Protein AF-A0A968C057-F1 (afdb_monomer_lite)

Secondary structure (DSSP, 8-state):
-TTSHHHHHHHHSS--TTSPPHHHHHHHHHHHHHHHT--EEEEE-TT---S-THHHHHHHHHHHHHHHHHHHHTHHHHTT-EEEEE--HHHHHHHTTT--HHHHHTT-SSPPPTT-EEEEEE--GGG--GGGHHHHHHHHHHHTGGG-HHHHHHHHHTTTTT----SEEEEEE-TT--THHHHHHHHHHHHT-EEEES--SS-SSEEEEEEEEE-TTT--EEEEEEEEEE-S-TTSHHHH----SEE--HHHHHTT-

Radius of gyration: 19.54 Å; chains: 1; bounding box: 49×47×55 Å

pLDDT: mean 92.33, std 7.56, range [55.5, 98.81]

Sequence (257 aa):
MSNYREAREMETGRPAPNLRSATETFRSMVVEMEQAGTDTLIIDLRDNRGGHSVMGDILTYFLYGKDALQSTMVYADSIGGGMVRKYSDLFWKQTQSWTSLEQVNEGRALPLQIDDYDFAGYTWEAGWSPARRPAAVAFHERSWLAQSPTFWDEYRSGAFGGHYCPRNVVVLTDAETFSSGFTMARYLYLAGATLIGTPSGQAANSFGNGQLWHLHHTGIEGTVSTTYSVMFPEGSDLARVLPVHYPLTLEKLASYG

Structure (mmCIF, N/CA/C/O backbone):
data_AF-A0A968C057-F1
#
_entry.id   AF-A0A968C057-F1
#
loop_
_atom_site.group_PDB
_atom_site.id
_atom_site.type_symbol
_atom_site.label_atom_id
_atom_site.label_alt_id
_atom_site.label_comp_id
_atom_site.label_asym_id
_atom_site.label_entity_id
_atom_site.label_seq_id
_atom_site.pdbx_PDB_ins_code
_atom_site.Cartn_x
_atom_site.Cartn_y
_atom_site.Cartn_z
_atom_site.occupancy
_atom_site.B_iso_or_equiv
_atom_site.auth_seq_id
_atom_site.auth_comp_id
_atom_site.auth_asym_id
_atom_site.auth_atom_id
_atom_site.pdbx_PDB_model_num
ATOM 1 N N . MET A 1 1 ? -11.277 -0.445 -7.060 1.00 59.59 1 MET A N 1
ATOM 2 C CA . MET A 1 1 ? -10.898 0.862 -6.460 1.00 59.59 1 MET A CA 1
ATOM 3 C C . MET A 1 1 ? -10.369 1.901 -7.471 1.00 59.59 1 MET A C 1
ATOM 5 O O . MET A 1 1 ? -9.748 2.872 -7.069 1.00 59.59 1 MET A O 1
ATOM 9 N N . SER A 1 2 ? -10.620 1.760 -8.776 1.00 62.22 2 SER A N 1
ATOM 10 C CA . SER A 1 2 ? -9.990 2.586 -9.828 1.00 62.22 2 SER A CA 1
ATOM 11 C C . SER A 1 2 ? -10.747 3.871 -10.206 1.00 62.22 2 SER A C 1
ATOM 13 O O . SER A 1 2 ? -10.191 4.726 -10.877 1.00 62.22 2 SER A O 1
ATOM 15 N N . ASN A 1 3 ? -11.992 4.052 -9.753 1.00 82.81 3 ASN A N 1
ATOM 16 C CA . ASN A 1 3 ? -12.849 5.174 -10.180 1.00 82.81 3 ASN A CA 1
ATOM 17 C C . ASN A 1 3 ? -12.837 6.381 -9.222 1.00 82.81 3 ASN A C 1
ATOM 19 O O . ASN A 1 3 ? -13.740 7.219 -9.277 1.00 82.81 3 ASN A O 1
ATOM 23 N N . TYR A 1 4 ? -11.857 6.459 -8.322 1.00 92.38 4 TYR A N 1
ATOM 24 C CA . TYR A 1 4 ? -11.710 7.591 -7.408 1.00 92.38 4 TYR A CA 1
ATOM 25 C C . TYR A 1 4 ? -10.895 8.715 -8.044 1.00 92.38 4 TYR A C 1
ATOM 27 O O . TYR A 1 4 ? -10.004 8.474 -8.861 1.00 92.38 4 TYR A O 1
ATOM 35 N N . ARG A 1 5 ? -11.196 9.949 -7.634 1.00 95.88 5 ARG A N 1
ATOM 36 C CA . ARG A 1 5 ? -10.520 11.170 -8.077 1.00 95.88 5 ARG A CA 1
ATOM 37 C C . ARG A 1 5 ? -9.000 11.051 -7.966 1.00 95.88 5 ARG A C 1
ATOM 39 O O . ARG A 1 5 ? -8.314 11.330 -8.937 1.00 95.88 5 ARG A O 1
ATOM 46 N N . GLU A 1 6 ? -8.498 10.572 -6.833 1.00 95.94 6 GLU A N 1
ATOM 47 C CA . GLU A 1 6 ? -7.067 10.458 -6.542 1.00 95.94 6 GLU A CA 1
ATOM 48 C C . GLU A 1 6 ? -6.359 9.489 -7.491 1.00 95.94 6 GLU A C 1
ATOM 50 O O . GLU A 1 6 ? -5.278 9.786 -7.986 1.00 95.94 6 GLU A O 1
ATOM 55 N N . ALA A 1 7 ? -6.988 8.350 -7.799 1.00 93.06 7 ALA A N 1
ATOM 56 C CA . ALA A 1 7 ? -6.448 7.409 -8.777 1.00 93.06 7 ALA A CA 1
ATOM 57 C C . ALA A 1 7 ? -6.347 8.067 -10.160 1.00 93.06 7 ALA A C 1
ATOM 59 O O . ALA A 1 7 ? -5.316 7.989 -10.823 1.00 93.06 7 ALA A O 1
ATOM 60 N N . ARG A 1 8 ? -7.396 8.792 -10.570 1.00 92.50 8 ARG A N 1
ATOM 61 C CA . ARG A 1 8 ? -7.424 9.469 -11.869 1.00 92.50 8 ARG A CA 1
ATOM 62 C C . ARG A 1 8 ? -6.421 10.617 -11.966 1.00 92.50 8 ARG A C 1
ATOM 64 O O . ARG A 1 8 ? -5.845 10.839 -13.032 1.00 92.50 8 ARG A O 1
ATOM 71 N N . GLU A 1 9 ? -6.237 11.351 -10.876 1.00 93.56 9 GLU A N 1
ATOM 72 C CA . GLU A 1 9 ? -5.246 12.420 -10.766 1.00 93.56 9 GLU A CA 1
ATOM 73 C C . GLU A 1 9 ? -3.835 11.877 -10.979 1.00 93.56 9 GLU A C 1
ATOM 75 O O . GLU A 1 9 ? -3.111 12.409 -11.819 1.00 93.56 9 GLU A O 1
ATOM 80 N N . MET A 1 10 ? -3.498 10.766 -10.322 1.00 91.19 10 MET A N 1
ATOM 81 C CA . MET A 1 10 ? -2.191 10.116 -10.456 1.00 91.19 10 MET A CA 1
ATOM 82 C C . MET A 1 10 ? -1.968 9.524 -11.852 1.00 91.19 10 MET A C 1
ATOM 84 O O . MET A 1 10 ? -0.880 9.638 -12.403 1.00 91.19 10 MET A O 1
ATOM 88 N N . GLU A 1 11 ? -3.001 8.946 -12.469 1.00 87.88 11 GLU A N 1
ATOM 89 C CA . GLU A 1 11 ? -2.906 8.398 -13.829 1.00 87.88 11 GLU A CA 1
ATOM 90 C C . GLU A 1 11 ? -2.722 9.471 -14.910 1.00 87.88 11 GLU A C 1
ATOM 92 O O . GLU A 1 11 ? -2.065 9.232 -15.921 1.00 87.88 11 GLU A O 1
ATOM 97 N N . THR A 1 12 ? -3.369 10.630 -14.756 1.00 87.62 12 THR A N 1
ATOM 98 C CA . THR A 1 12 ? -3.457 11.636 -15.832 1.00 87.62 12 THR A CA 1
ATOM 99 C C . THR A 1 12 ? -2.617 12.881 -15.596 1.00 87.62 12 THR A C 1
ATOM 101 O O . THR A 1 12 ? -2.468 13.691 -16.515 1.00 87.62 12 THR A O 1
ATOM 104 N N . GLY A 1 13 ? -2.120 13.079 -14.374 1.00 85.31 13 GLY A N 1
ATOM 105 C CA . GLY A 1 13 ? -1.486 14.321 -13.941 1.00 85.31 13 GLY A CA 1
ATOM 106 C C . GLY A 1 13 ? -2.432 15.527 -13.974 1.00 85.31 13 GLY A C 1
ATOM 107 O O . GLY A 1 13 ? -1.972 16.664 -14.077 1.00 85.31 13 GLY A O 1
ATOM 108 N N . ARG A 1 14 ? -3.757 15.310 -13.967 1.00 87.19 14 ARG A N 1
ATOM 109 C CA . ARG A 1 14 ? -4.775 16.366 -14.094 1.00 87.19 14 ARG A CA 1
ATOM 110 C C . ARG A 1 14 ? -5.856 16.234 -13.019 1.00 87.19 14 ARG A C 1
ATOM 112 O O . ARG A 1 14 ? -6.258 15.113 -12.719 1.00 87.19 14 ARG A O 1
ATOM 119 N N . PRO A 1 15 ? -6.399 17.355 -12.506 1.00 86.94 15 PRO A N 1
ATOM 120 C CA . PRO A 1 15 ? -7.533 17.330 -11.585 1.00 86.94 15 PRO A CA 1
ATOM 121 C C . PRO A 1 15 ? -8.747 16.596 -12.166 1.00 86.94 15 PRO A C 1
ATOM 123 O O . PRO A 1 15 ? -9.086 16.776 -13.340 1.00 86.94 15 PRO A O 1
ATOM 126 N N . ALA A 1 16 ? -9.448 15.829 -11.329 1.00 89.44 16 ALA A N 1
ATOM 127 C CA . ALA A 1 16 ? -10.646 15.081 -11.721 1.00 89.44 16 ALA A CA 1
ATOM 128 C C . ALA A 1 16 ? -11.867 15.415 -10.831 1.00 89.44 16 ALA A C 1
ATOM 130 O O . ALA A 1 16 ? -12.440 14.525 -10.196 1.00 89.44 16 ALA A O 1
ATOM 131 N N . PRO A 1 17 ? -12.318 16.686 -10.783 1.00 88.50 17 PRO A N 1
ATOM 132 C CA . PRO A 1 17 ? -13.281 17.171 -9.782 1.00 88.50 17 PRO A CA 1
ATOM 133 C C . PRO A 1 17 ? -14.651 16.476 -9.829 1.00 88.50 17 PRO A C 1
ATOM 135 O O . PRO A 1 17 ? -15.349 16.421 -8.822 1.00 88.50 17 PRO A O 1
ATOM 138 N N . ASN A 1 18 ? -15.026 15.904 -10.976 1.00 91.06 18 ASN A N 1
ATOM 139 C CA . ASN A 1 18 ? -16.313 15.228 -11.167 1.00 91.06 18 ASN A CA 1
ATOM 140 C C . ASN A 1 18 ? -16.343 13.789 -10.624 1.00 91.06 18 ASN A C 1
ATOM 142 O O . ASN A 1 18 ? -17.394 13.148 -10.645 1.00 91.06 18 ASN A O 1
ATOM 146 N N . LEU A 1 19 ? -15.204 13.256 -10.176 1.00 93.38 19 LEU A N 1
ATOM 147 C CA . LEU A 1 19 ? -15.127 11.941 -9.549 1.00 93.38 19 LEU A CA 1
ATOM 148 C C . LEU A 1 19 ? -15.266 12.054 -8.030 1.00 93.38 19 LEU A C 1
ATOM 150 O O . LEU A 1 19 ? -14.875 13.054 -7.417 1.00 93.38 19 LEU A O 1
ATOM 154 N N . ARG A 1 20 ? -15.791 10.985 -7.421 1.00 94.81 20 ARG A N 1
ATOM 155 C CA . ARG A 1 20 ? -15.812 10.831 -5.961 1.00 94.81 20 ARG A CA 1
ATOM 156 C C . ARG A 1 20 ? -14.376 10.798 -5.440 1.00 94.81 20 ARG A C 1
ATOM 158 O O . ARG A 1 20 ? -13.535 10.122 -6.030 1.00 94.81 20 ARG A O 1
ATOM 165 N N . SER A 1 21 ? -14.108 11.495 -4.342 1.00 96.50 21 SER A N 1
ATOM 166 C CA . SER A 1 21 ? -12.799 11.499 -3.685 1.00 96.50 21 SER A CA 1
ATOM 167 C C . SER A 1 21 ? -12.774 10.495 -2.538 1.00 96.50 21 SER A C 1
ATOM 169 O O . SER A 1 21 ? -13.669 10.475 -1.688 1.00 96.50 21 SER A O 1
ATOM 171 N N . ALA A 1 22 ? -11.741 9.659 -2.509 1.00 96.31 22 ALA A N 1
ATOM 172 C CA . ALA A 1 22 ? -11.474 8.776 -1.382 1.00 96.31 22 ALA A CA 1
ATOM 173 C C . ALA A 1 22 ? -11.066 9.580 -0.143 1.00 96.31 22 ALA A C 1
ATOM 175 O O . ALA A 1 22 ? -11.488 9.247 0.958 1.00 96.31 22 ALA A O 1
ATOM 176 N N . THR A 1 23 ? -10.324 10.674 -0.329 1.00 97.62 23 THR A N 1
ATOM 177 C CA . THR A 1 23 ? -9.940 11.605 0.741 1.00 97.62 23 THR A CA 1
ATOM 178 C C . THR A 1 23 ? -11.170 12.190 1.428 1.00 97.62 23 THR A C 1
ATOM 180 O O . THR A 1 23 ? -11.297 12.100 2.643 1.00 97.62 23 THR A O 1
ATOM 183 N N . GLU A 1 24 ? -12.119 12.728 0.659 1.00 97.62 24 GLU A N 1
ATOM 184 C CA . GLU A 1 24 ? -13.374 13.273 1.194 1.00 97.62 24 GLU A CA 1
ATOM 185 C C . GLU A 1 24 ? -14.228 12.175 1.852 1.00 97.62 24 GLU A C 1
ATOM 187 O O . GLU A 1 24 ? -14.781 12.387 2.930 1.00 97.62 24 GLU A O 1
ATOM 192 N N . THR A 1 25 ? -14.290 10.985 1.239 1.00 97.50 25 THR A N 1
ATOM 193 C CA . THR A 1 25 ? -15.048 9.838 1.768 1.00 97.50 25 THR A CA 1
ATOM 194 C C . THR A 1 25 ? -14.498 9.378 3.119 1.00 97.50 25 THR A C 1
ATOM 196 O O . THR A 1 25 ? -15.255 9.245 4.078 1.00 97.50 25 THR A O 1
ATOM 199 N N . PHE A 1 26 ? -13.185 9.154 3.220 1.00 98.06 26 PHE A N 1
ATOM 200 C CA . PHE A 1 26 ? -12.560 8.701 4.460 1.00 98.06 26 PHE A CA 1
ATOM 201 C C . PHE A 1 26 ? -12.527 9.792 5.528 1.00 98.06 26 PHE A C 1
ATOM 203 O O . PHE A 1 26 ? -12.704 9.465 6.699 1.00 98.06 26 PHE A O 1
ATOM 210 N N . ARG A 1 27 ? -12.415 11.073 5.147 1.00 98.50 27 ARG A N 1
ATOM 211 C CA . ARG A 1 27 ? -12.599 12.195 6.078 1.00 98.50 27 ARG A CA 1
ATOM 212 C C . ARG A 1 27 ? -13.992 12.168 6.710 1.00 98.50 27 ARG A C 1
ATOM 214 O O . ARG A 1 27 ? -14.097 12.243 7.929 1.00 98.50 27 ARG A O 1
ATOM 221 N N . SER A 1 28 ? -15.047 12.035 5.899 1.00 98.38 28 SER A N 1
ATOM 222 C CA . SER A 1 28 ? -16.425 11.942 6.411 1.00 98.38 28 SER A CA 1
ATOM 223 C C . SER A 1 28 ? -16.581 10.739 7.337 1.00 98.38 28 SER A C 1
ATOM 225 O O . SER A 1 28 ? -17.081 10.878 8.447 1.00 98.38 28 SER A O 1
ATOM 227 N N . MET A 1 29 ? -16.053 9.582 6.923 1.00 98.31 29 MET A N 1
ATOM 228 C CA . MET A 1 29 ? -16.106 8.346 7.701 1.00 98.31 29 MET A CA 1
ATOM 229 C C . MET A 1 29 ? -15.505 8.513 9.103 1.00 98.31 29 MET A C 1
ATOM 231 O O . MET A 1 29 ? -16.154 8.143 10.074 1.00 98.31 29 MET A O 1
ATOM 235 N N . VAL A 1 30 ? -14.295 9.074 9.239 1.00 98.50 30 VAL A N 1
ATOM 236 C CA . VAL A 1 30 ? -13.667 9.212 10.568 1.00 98.50 30 VAL A CA 1
ATOM 237 C C . VAL A 1 30 ? -14.387 10.221 11.463 1.00 98.50 30 VAL A C 1
ATOM 239 O O . VAL A 1 30 ? -14.475 9.990 12.665 1.00 98.50 30 VAL A O 1
ATOM 242 N N . VAL A 1 31 ? -14.960 11.284 10.890 1.00 98.62 31 VAL A N 1
ATOM 243 C CA . VAL A 1 31 ? -15.788 12.254 11.629 1.00 98.62 31 VAL A CA 1
ATOM 244 C C . VAL A 1 31 ? -17.091 11.609 12.105 1.00 98.62 31 VAL A C 1
ATOM 246 O O . VAL A 1 31 ? -17.473 11.752 13.264 1.00 98.62 31 VAL A O 1
ATOM 249 N N . GLU A 1 32 ? -17.776 10.871 11.233 1.00 98.56 32 GLU A N 1
ATOM 250 C CA . GLU A 1 32 ? -19.013 10.162 11.575 1.00 98.56 32 GLU A CA 1
ATOM 251 C C . GLU A 1 32 ? -18.764 9.077 12.633 1.00 98.56 32 GLU A C 1
ATOM 253 O O . GLU A 1 32 ? -19.547 8.932 13.574 1.00 98.56 32 GLU A O 1
ATOM 258 N N . MET A 1 33 ? -17.649 8.348 12.528 1.00 98.38 33 MET A N 1
ATOM 259 C CA . MET A 1 33 ? -17.245 7.345 13.514 1.00 98.38 33 MET A CA 1
ATOM 260 C C . MET A 1 33 ? -16.960 7.957 14.885 1.00 98.38 33 MET A C 1
ATOM 262 O O . MET A 1 33 ? -17.401 7.390 15.888 1.00 98.38 33 MET A O 1
ATOM 266 N N . GLU A 1 34 ? -16.261 9.096 14.932 1.00 98.50 34 GLU A N 1
ATOM 267 C CA . GLU A 1 34 ? -16.006 9.836 16.171 1.00 98.50 34 GLU A CA 1
ATOM 268 C C . GLU A 1 34 ? -17.322 10.274 16.822 1.00 98.50 34 GLU A C 1
ATOM 270 O O . GLU A 1 34 ? -17.561 9.984 17.995 1.00 98.50 34 GLU A O 1
ATOM 275 N N . GLN A 1 35 ? -18.209 10.906 16.048 1.00 98.56 35 GLN A N 1
ATOM 276 C CA . GLN A 1 35 ? -19.509 11.384 16.528 1.00 98.56 35 GLN A CA 1
ATOM 277 C C . GLN A 1 35 ? -20.395 10.251 17.053 1.00 98.56 35 GLN A C 1
ATOM 279 O O . GLN A 1 35 ? -21.121 10.432 18.031 1.00 98.56 35 GLN A O 1
ATOM 284 N N . ALA A 1 36 ? -20.333 9.083 16.415 1.00 98.25 36 ALA A N 1
ATOM 285 C CA . ALA A 1 36 ? -21.067 7.897 16.834 1.00 98.25 36 ALA A CA 1
ATOM 286 C C . ALA A 1 36 ? -20.400 7.137 17.997 1.00 98.25 36 ALA A C 1
ATOM 288 O O . ALA A 1 36 ? -21.012 6.216 18.536 1.00 98.25 36 ALA A O 1
ATOM 289 N N . GLY A 1 37 ? -19.162 7.478 18.379 1.00 97.81 37 GLY A N 1
ATOM 290 C CA . GLY A 1 37 ? -18.395 6.729 19.377 1.00 97.81 37 GLY A CA 1
ATOM 291 C C . GLY A 1 37 ? -18.124 5.285 18.945 1.00 97.81 37 GLY A C 1
ATOM 292 O O . GLY A 1 37 ? -18.275 4.355 19.735 1.00 97.81 37 GLY A O 1
ATOM 293 N N . THR A 1 38 ? -17.793 5.079 17.669 1.00 97.50 38 THR A N 1
ATOM 294 C CA . THR A 1 38 ? -17.623 3.739 17.095 1.00 97.50 38 THR A CA 1
ATOM 295 C C . THR A 1 38 ? -16.367 3.052 17.633 1.00 97.50 38 THR A C 1
ATOM 297 O O . THR A 1 38 ? -15.253 3.380 17.245 1.00 97.50 38 THR A O 1
ATOM 300 N N . ASP A 1 39 ? -16.529 2.008 18.445 1.00 97.69 39 ASP A N 1
ATOM 301 C CA . ASP A 1 39 ? -15.391 1.259 19.000 1.00 97.69 39 ASP A CA 1
ATOM 302 C C . ASP A 1 39 ? -14.748 0.262 18.021 1.00 97.69 39 ASP A C 1
ATOM 304 O O . ASP A 1 39 ? -13.648 -0.236 18.276 1.00 97.69 39 ASP A O 1
ATOM 308 N N . THR A 1 40 ? -15.432 -0.094 16.927 1.00 98.44 40 THR A N 1
ATOM 309 C CA . THR A 1 40 ? -14.970 -1.118 15.977 1.00 98.44 40 THR A CA 1
ATOM 310 C C . THR A 1 40 ? -15.258 -0.732 14.531 1.00 98.44 40 THR A C 1
ATOM 312 O O . THR A 1 40 ? -16.406 -0.487 14.175 1.00 98.44 40 THR A O 1
ATOM 315 N N . LEU A 1 41 ? -14.226 -0.762 13.688 1.00 98.62 41 LEU A N 1
ATOM 316 C CA . LEU A 1 41 ? -14.333 -0.651 12.234 1.00 98.62 41 LEU A CA 1
ATOM 317 C C . LEU A 1 41 ? -13.999 -1.995 11.589 1.00 98.62 41 LEU A C 1
ATOM 319 O O . LEU A 1 41 ? -12.958 -2.584 11.881 1.00 98.62 41 LEU A O 1
ATOM 323 N N . ILE A 1 42 ? -14.863 -2.447 10.683 1.00 98.50 42 ILE A N 1
ATOM 324 C CA . ILE A 1 42 ? -14.619 -3.615 9.835 1.00 98.50 42 ILE A CA 1
ATOM 325 C C . ILE A 1 42 ? -14.352 -3.120 8.415 1.00 98.50 42 ILE A C 1
ATOM 327 O O . ILE A 1 42 ? -15.194 -2.455 7.815 1.00 98.50 42 ILE A O 1
ATOM 331 N N . ILE A 1 43 ? -13.183 -3.458 7.882 1.00 98.50 43 ILE A N 1
ATOM 332 C CA . ILE A 1 43 ? -12.747 -3.148 6.523 1.00 98.50 43 ILE A CA 1
ATOM 333 C C . ILE A 1 43 ? -12.783 -4.451 5.736 1.00 98.50 43 ILE A C 1
ATOM 335 O O . ILE A 1 43 ? -11.989 -5.357 5.984 1.00 98.50 43 ILE A O 1
ATOM 339 N N . ASP A 1 44 ? -13.712 -4.557 4.796 1.00 98.12 44 ASP A N 1
ATOM 340 C CA . ASP A 1 44 ? -13.857 -5.757 3.981 1.00 98.12 44 ASP A CA 1
ATOM 341 C C . ASP A 1 44 ? -13.006 -5.659 2.708 1.00 98.12 44 ASP A C 1
ATOM 343 O O . ASP A 1 44 ? -13.292 -4.850 1.824 1.00 98.12 44 ASP A O 1
ATOM 347 N N . LEU A 1 45 ? -11.934 -6.452 2.634 1.00 97.81 45 LEU A N 1
ATOM 348 C CA . LEU A 1 45 ? -11.057 -6.565 1.462 1.00 97.81 45 LEU A CA 1
ATOM 349 C C . LEU A 1 45 ? -11.186 -7.921 0.763 1.00 97.81 45 LEU A C 1
ATOM 351 O O . LEU A 1 45 ? -10.381 -8.231 -0.122 1.00 97.81 45 LEU A O 1
ATOM 355 N N . ARG A 1 46 ? -12.183 -8.727 1.136 1.00 96.94 46 ARG A N 1
ATOM 356 C CA . ARG A 1 46 ? -12.535 -9.938 0.391 1.00 96.94 46 ARG A CA 1
ATOM 357 C C . ARG A 1 46 ? -12.934 -9.575 -1.033 1.00 96.94 46 ARG A C 1
ATOM 359 O O . ARG A 1 46 ? -13.454 -8.482 -1.270 1.00 96.94 46 ARG A O 1
ATOM 366 N N . ASP A 1 47 ? -12.609 -10.445 -1.982 1.00 96.50 47 ASP A N 1
ATOM 367 C CA . ASP A 1 47 ? -12.815 -10.224 -3.422 1.00 96.50 47 ASP A CA 1
ATOM 368 C C . ASP A 1 47 ? -12.164 -8.941 -3.994 1.00 96.50 47 ASP A C 1
ATOM 370 O O . ASP A 1 47 ? -12.391 -8.559 -5.150 1.00 96.50 47 ASP A O 1
ATOM 374 N N . ASN A 1 48 ? -11.313 -8.252 -3.224 1.00 95.81 48 ASN A N 1
ATOM 375 C CA . ASN A 1 48 ? -10.629 -7.052 -3.681 1.00 95.81 48 ASN A CA 1
ATOM 376 C C . ASN A 1 48 ? -9.333 -7.404 -4.412 1.00 95.81 48 ASN A C 1
ATOM 378 O O . ASN A 1 48 ? -8.237 -7.375 -3.846 1.00 95.81 48 ASN A O 1
ATOM 382 N N . ARG A 1 49 ? -9.470 -7.651 -5.713 1.00 93.62 49 AR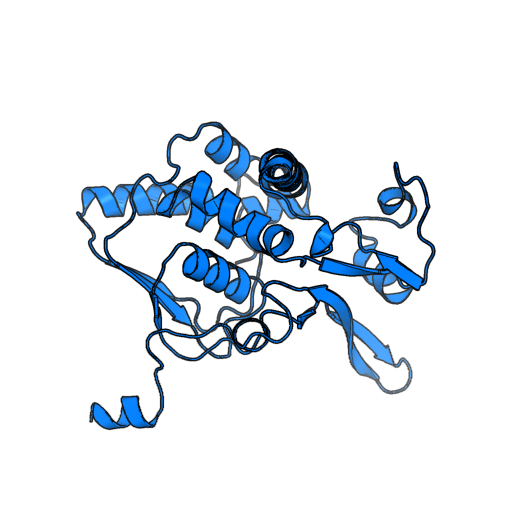G A N 1
ATOM 383 C CA . ARG A 1 49 ? -8.365 -8.018 -6.608 1.00 93.62 49 ARG A CA 1
ATOM 384 C C . ARG A 1 49 ? -7.428 -6.862 -6.986 1.00 93.62 49 ARG A C 1
ATOM 386 O O . ARG A 1 49 ? -6.465 -7.083 -7.720 1.00 93.62 49 ARG A O 1
ATOM 393 N N . GLY A 1 50 ? -7.702 -5.630 -6.536 1.00 90.19 50 GLY A N 1
ATOM 394 C CA . GLY A 1 50 ? -6.819 -4.481 -6.744 1.00 90.19 50 GLY A CA 1
ATOM 395 C C . GLY A 1 50 ? -7.506 -3.168 -7.136 1.00 90.19 50 GLY A C 1
ATOM 396 O O . GLY A 1 50 ? -8.646 -2.858 -6.779 1.00 90.19 50 GLY A O 1
ATOM 397 N N . GLY A 1 51 ? -6.763 -2.338 -7.865 1.00 89.56 51 GLY A N 1
ATOM 398 C CA . GLY A 1 51 ? -7.156 -0.983 -8.239 1.00 89.56 51 GLY A CA 1
ATOM 399 C C . GLY A 1 51 ? -5.966 -0.045 -8.116 1.00 89.56 51 GLY A C 1
ATOM 400 O O . GLY A 1 51 ? -4.908 -0.337 -8.656 1.00 89.56 51 GLY A O 1
ATOM 401 N N . HIS A 1 52 ? -6.146 1.072 -7.412 1.00 92.62 52 HIS A N 1
ATOM 402 C CA . HIS A 1 52 ? -5.071 2.027 -7.181 1.00 92.62 52 HIS A CA 1
ATOM 403 C C . HIS A 1 52 ? -4.623 1.985 -5.717 1.00 92.62 52 HIS A C 1
ATOM 405 O O . HIS A 1 52 ? -5.432 2.202 -4.812 1.00 92.62 52 HIS A O 1
ATOM 411 N N . SER A 1 53 ? -3.335 1.730 -5.470 1.00 93.56 53 SER A N 1
ATOM 412 C CA . SER A 1 53 ? -2.813 1.499 -4.113 1.00 93.56 53 SER A CA 1
ATOM 413 C C . SER A 1 53 ? -2.862 2.727 -3.201 1.00 93.56 53 SER A C 1
ATOM 415 O O . SER A 1 53 ? -2.886 2.555 -1.987 1.00 93.56 53 SER A O 1
ATOM 417 N N . VAL A 1 54 ? -3.003 3.934 -3.770 1.00 95.69 54 VAL A N 1
ATOM 418 C CA . VAL A 1 54 ? -3.157 5.186 -2.999 1.00 95.69 54 VAL A CA 1
ATOM 419 C C . VAL A 1 54 ? -4.322 5.143 -2.008 1.00 95.69 54 VAL A C 1
ATOM 421 O O . VAL A 1 54 ? -4.278 5.794 -0.974 1.00 95.69 54 VAL A O 1
ATOM 424 N N . MET A 1 55 ? -5.345 4.320 -2.259 1.00 95.81 55 MET A N 1
ATOM 425 C CA . MET A 1 55 ? -6.443 4.131 -1.306 1.00 95.81 55 MET A CA 1
ATOM 426 C C . MET A 1 55 ? -5.950 3.624 0.056 1.00 95.81 55 MET A C 1
ATOM 428 O O . MET A 1 55 ? -6.485 4.028 1.086 1.00 95.81 55 MET A O 1
ATOM 432 N N . GLY A 1 56 ? -4.938 2.747 0.061 1.00 96.94 56 GLY A N 1
ATOM 433 C CA . GLY A 1 56 ? -4.314 2.238 1.281 1.00 96.94 56 GLY A CA 1
ATOM 434 C C . GLY A 1 56 ? -3.596 3.346 2.042 1.00 96.94 56 GLY A C 1
ATOM 435 O O . GLY A 1 56 ? -3.805 3.483 3.243 1.00 96.94 56 GLY A O 1
ATOM 436 N N . ASP A 1 57 ? -2.837 4.185 1.329 1.00 97.88 57 ASP A N 1
ATOM 437 C CA . ASP A 1 57 ? -2.148 5.337 1.915 1.00 97.88 57 ASP A CA 1
ATOM 438 C C . ASP A 1 57 ? -3.142 6.298 2.596 1.00 97.88 57 ASP A C 1
ATOM 440 O O . ASP A 1 57 ? -2.967 6.665 3.760 1.00 97.88 57 ASP A O 1
ATOM 444 N N . ILE A 1 58 ? -4.222 6.657 1.891 1.00 98.31 58 ILE A N 1
ATOM 445 C CA . ILE A 1 58 ? -5.240 7.598 2.378 1.00 98.31 58 ILE A CA 1
ATOM 446 C C . ILE A 1 58 ? -5.924 7.044 3.633 1.00 98.31 58 ILE A C 1
ATOM 448 O O . ILE A 1 58 ? -6.017 7.739 4.644 1.00 98.31 58 ILE A O 1
ATOM 452 N N . LEU A 1 59 ? -6.376 5.786 3.603 1.00 98.50 59 LEU A N 1
ATOM 453 C CA . LEU A 1 59 ? -7.060 5.182 4.747 1.00 98.50 59 LEU A CA 1
ATOM 454 C C . LEU A 1 59 ? -6.137 5.061 5.969 1.00 98.50 59 LEU A C 1
ATOM 456 O O . LEU A 1 59 ? -6.544 5.392 7.083 1.00 98.50 59 LEU A O 1
ATOM 460 N N . THR A 1 60 ? -4.881 4.644 5.771 1.00 98.75 60 THR A N 1
ATOM 461 C CA . THR A 1 60 ? -3.887 4.582 6.851 1.00 98.75 60 THR A CA 1
ATOM 462 C C . THR A 1 60 ? -3.626 5.962 7.454 1.00 98.75 60 THR A C 1
ATOM 464 O O . THR A 1 60 ? -3.532 6.067 8.675 1.00 98.75 60 THR A O 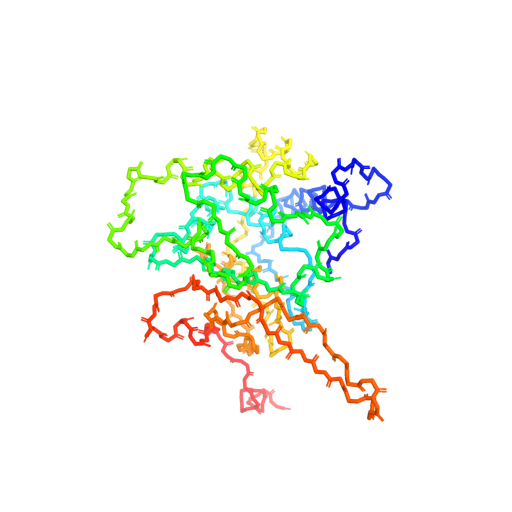1
ATOM 467 N N . TYR A 1 61 ? -3.565 7.022 6.641 1.00 98.75 61 TYR A N 1
ATOM 468 C CA . TYR A 1 61 ? -3.417 8.392 7.136 1.00 98.75 61 TYR A CA 1
ATOM 469 C C . TYR A 1 61 ? -4.571 8.814 8.048 1.00 98.75 61 TYR A C 1
ATOM 471 O O . TYR A 1 61 ? -4.319 9.311 9.144 1.00 98.75 61 TYR A O 1
ATOM 479 N N . PHE A 1 62 ? -5.822 8.609 7.631 1.00 98.81 62 PHE A N 1
ATOM 480 C CA . PHE A 1 62 ? -6.976 9.038 8.426 1.00 98.81 62 PHE A CA 1
ATOM 481 C C . PHE A 1 62 ? -7.108 8.261 9.740 1.00 98.81 62 PHE A C 1
ATOM 483 O O . PHE A 1 62 ? -7.411 8.864 10.767 1.00 98.81 62 PHE A O 1
ATOM 490 N N . LEU A 1 63 ? -6.842 6.950 9.726 1.00 98.75 63 LEU A N 1
ATOM 491 C CA . LEU A 1 63 ? -6.966 6.105 10.917 1.00 98.75 63 LEU A CA 1
ATOM 492 C C . LEU A 1 63 ? -5.767 6.232 11.863 1.00 98.75 63 LEU A C 1
ATOM 494 O O . LEU A 1 63 ? -5.947 6.373 13.063 1.00 98.75 63 LEU A O 1
ATOM 498 N N . TYR A 1 64 ? -4.538 6.191 11.347 1.00 98.62 64 TYR A N 1
ATOM 499 C CA . TYR A 1 64 ? -3.329 6.034 12.171 1.00 98.62 64 TYR A CA 1
ATOM 500 C C . TYR A 1 64 ? -2.377 7.231 12.122 1.00 98.62 64 TYR A C 1
ATOM 502 O O . TYR A 1 64 ? -1.384 7.273 12.850 1.00 98.62 64 TYR A O 1
ATOM 510 N N . GLY A 1 65 ? -2.665 8.216 11.275 1.00 98.38 65 GLY A N 1
ATOM 511 C CA . GLY A 1 65 ? -1.884 9.436 11.172 1.00 98.38 65 GLY A CA 1
ATOM 512 C C . GLY A 1 65 ? -0.639 9.326 10.304 1.00 98.38 65 GLY A C 1
ATOM 513 O O . GLY A 1 65 ? -0.289 8.290 9.731 1.00 98.38 65 GLY A O 1
ATOM 514 N N . LYS A 1 66 ? 0.028 10.474 10.189 1.00 97.62 66 LYS A N 1
ATOM 515 C CA . LYS A 1 66 ? 1.158 10.690 9.284 1.00 97.62 66 LYS A CA 1
ATOM 516 C C . LYS A 1 66 ? 2.355 9.802 9.618 1.00 97.62 66 LYS A C 1
ATOM 518 O O . LYS A 1 66 ? 2.916 9.189 8.717 1.00 97.62 66 LYS A O 1
ATOM 523 N N . ASP A 1 67 ? 2.706 9.677 10.894 1.00 97.38 67 ASP A N 1
ATOM 524 C CA . ASP A 1 67 ? 3.868 8.889 11.321 1.00 97.38 67 ASP A CA 1
ATOM 525 C C . ASP A 1 67 ? 3.697 7.393 11.031 1.00 97.38 67 ASP A C 1
ATOM 527 O O . ASP A 1 67 ? 4.653 6.721 10.621 1.00 97.38 67 ASP A O 1
ATOM 531 N N . ALA A 1 68 ? 2.477 6.872 11.200 1.00 98.06 68 ALA A N 1
ATOM 532 C CA . ALA A 1 68 ? 2.145 5.497 10.853 1.00 98.06 68 ALA A CA 1
ATOM 533 C C . ALA A 1 68 ? 2.241 5.290 9.340 1.00 98.06 68 ALA A C 1
ATOM 535 O O . ALA A 1 68 ? 2.986 4.414 8.901 1.00 98.06 68 ALA A O 1
ATOM 536 N N . LEU A 1 69 ? 1.595 6.151 8.541 1.00 98.38 69 LEU A N 1
ATOM 537 C CA . LEU A 1 69 ? 1.685 6.090 7.080 1.00 98.38 69 LEU A CA 1
ATOM 538 C C . LEU A 1 69 ? 3.149 6.121 6.610 1.00 98.38 69 LEU A C 1
ATOM 540 O O . LEU A 1 69 ? 3.595 5.206 5.920 1.00 98.38 69 LEU A O 1
ATOM 544 N N . GLN A 1 70 ? 3.936 7.096 7.064 1.00 97.50 70 GLN A N 1
ATOM 545 C CA . GLN A 1 70 ? 5.353 7.204 6.713 1.00 97.50 70 GLN A CA 1
ATOM 546 C C . GLN A 1 70 ? 6.145 5.946 7.090 1.00 97.50 70 GLN A C 1
ATOM 548 O O . GLN A 1 70 ? 6.978 5.495 6.308 1.00 97.50 70 GLN A O 1
ATOM 553 N N . SER A 1 71 ? 5.877 5.352 8.260 1.00 96.88 71 SER A N 1
ATOM 554 C CA . SER A 1 71 ? 6.514 4.098 8.685 1.00 96.88 71 SER A CA 1
ATOM 555 C C . SER A 1 71 ? 6.155 2.926 7.777 1.00 96.88 71 SER A C 1
ATOM 557 O O . SER A 1 71 ? 7.036 2.146 7.430 1.00 96.88 71 SER A O 1
ATOM 559 N N . THR A 1 72 ? 4.889 2.812 7.368 1.00 96.44 72 THR A N 1
ATOM 560 C CA . THR A 1 72 ? 4.440 1.744 6.460 1.00 96.44 72 THR A CA 1
ATOM 561 C C . THR A 1 72 ? 5.023 1.884 5.051 1.00 96.44 72 THR A C 1
ATOM 563 O O . THR A 1 72 ? 5.429 0.878 4.462 1.00 96.44 72 THR A O 1
ATOM 566 N N . MET A 1 73 ? 5.139 3.119 4.544 1.00 93.94 73 MET A N 1
ATOM 567 C CA . MET A 1 73 ? 5.705 3.426 3.225 1.00 93.94 73 MET A CA 1
ATOM 568 C C . MET A 1 73 ? 7.185 3.048 3.145 1.00 93.94 73 MET A C 1
ATOM 570 O O . MET A 1 73 ? 7.592 2.347 2.224 1.00 93.94 73 MET A O 1
ATOM 574 N N . VAL A 1 74 ? 7.981 3.443 4.145 1.00 94.62 74 VAL A N 1
ATOM 575 C CA . VAL A 1 74 ? 9.429 3.153 4.173 1.00 94.62 74 VAL A CA 1
ATOM 576 C C . VAL A 1 74 ? 9.768 1.805 4.805 1.00 94.62 74 VAL A C 1
ATOM 578 O O . VAL A 1 74 ? 10.941 1.495 5.001 1.00 94.62 74 VAL A O 1
ATOM 581 N N . TYR A 1 75 ? 8.770 0.986 5.154 1.00 95.25 75 TYR A N 1
ATOM 582 C CA . TYR A 1 75 ? 9.025 -0.300 5.802 1.00 95.25 75 TYR A CA 1
ATOM 583 C C . TYR A 1 75 ? 9.904 -1.199 4.929 1.00 95.25 75 TYR A C 1
ATOM 585 O O . TYR A 1 75 ? 10.865 -1.773 5.430 1.00 95.25 75 TYR A O 1
ATOM 593 N N . ALA A 1 76 ? 9.606 -1.288 3.628 1.00 93.31 76 ALA A N 1
ATOM 594 C CA . ALA A 1 76 ? 10.383 -2.112 2.704 1.00 93.31 76 ALA A CA 1
ATOM 595 C C . ALA A 1 76 ? 11.837 -1.622 2.607 1.00 93.31 76 ALA A C 1
ATOM 597 O O . ALA A 1 76 ? 12.757 -2.427 2.712 1.00 93.31 76 ALA A O 1
ATOM 598 N N . ASP A 1 77 ? 12.049 -0.304 2.519 1.00 91.75 77 ASP A N 1
ATOM 599 C CA . ASP A 1 77 ? 13.390 0.287 2.578 1.00 91.75 77 ASP A CA 1
ATOM 600 C C . ASP A 1 77 ? 14.120 -0.093 3.874 1.00 91.75 77 ASP A C 1
ATOM 602 O O . ASP A 1 77 ? 15.307 -0.418 3.860 1.00 91.75 77 ASP A O 1
ATOM 606 N N . SER A 1 78 ? 13.392 -0.101 4.996 1.00 91.75 78 SER A N 1
ATOM 607 C CA . SER A 1 78 ? 13.953 -0.364 6.321 1.00 91.75 78 SER A CA 1
ATOM 608 C C . SER A 1 78 ? 14.436 -1.789 6.557 1.00 91.75 78 SER A C 1
ATOM 610 O O . SER A 1 78 ? 15.243 -2.010 7.460 1.00 91.75 78 SER A O 1
ATOM 612 N N . ILE A 1 79 ? 13.968 -2.734 5.741 1.00 91.56 79 ILE A N 1
ATOM 613 C CA . ILE A 1 79 ? 14.315 -4.154 5.838 1.00 91.56 79 ILE A CA 1
ATOM 614 C C . ILE A 1 79 ? 15.219 -4.631 4.700 1.00 91.56 79 ILE A C 1
ATOM 616 O O . ILE A 1 79 ? 15.400 -5.832 4.544 1.00 91.56 79 ILE A O 1
ATOM 620 N N . GLY A 1 80 ? 15.779 -3.716 3.901 1.00 89.56 80 GLY A N 1
ATOM 621 C CA . GLY A 1 80 ? 16.604 -4.097 2.754 1.00 89.56 80 GLY A CA 1
ATOM 622 C C . GLY A 1 80 ? 15.796 -4.655 1.578 1.00 89.56 80 GLY A C 1
ATOM 623 O O . GLY A 1 80 ? 16.212 -5.619 0.937 1.00 89.56 80 GLY A O 1
ATOM 624 N N . GLY A 1 81 ? 14.627 -4.066 1.325 1.00 92.44 81 GLY A N 1
ATOM 625 C CA . GLY A 1 81 ? 13.712 -4.443 0.258 1.00 92.44 81 GLY A CA 1
ATOM 626 C C . GLY A 1 81 ? 13.339 -3.270 -0.642 1.00 92.44 81 GLY A C 1
ATOM 627 O O . GLY A 1 81 ? 14.043 -2.265 -0.739 1.00 92.44 81 GLY A O 1
ATOM 628 N N . GLY A 1 82 ? 12.205 -3.406 -1.321 1.00 92.19 82 GLY A N 1
ATOM 629 C CA . GLY A 1 82 ? 11.728 -2.455 -2.318 1.00 92.19 82 GLY A CA 1
ATOM 630 C C . GLY A 1 82 ? 11.357 -3.150 -3.621 1.00 92.19 82 GLY A C 1
ATOM 631 O O . GLY A 1 82 ? 10.935 -4.305 -3.621 1.00 92.19 82 GLY A O 1
ATOM 632 N N . MET A 1 83 ? 11.481 -2.4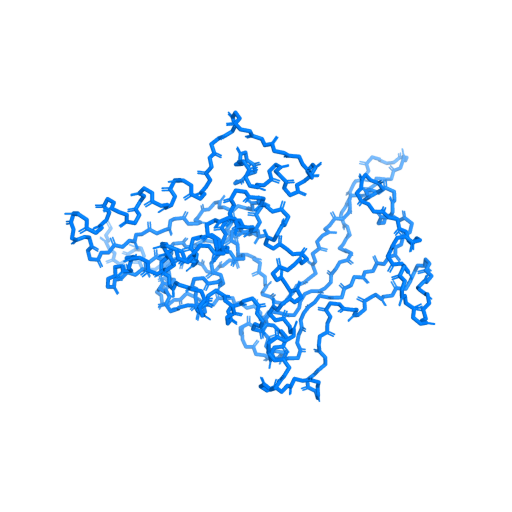47 -4.742 1.00 92.38 83 MET A N 1
ATOM 633 C CA . MET A 1 83 ? 11.086 -2.949 -6.055 1.00 92.38 83 MET A CA 1
ATOM 634 C C . MET A 1 83 ? 12.251 -2.917 -7.037 1.00 92.38 83 MET A C 1
ATOM 636 O O . MET A 1 83 ? 12.845 -1.867 -7.277 1.00 92.38 83 MET A O 1
ATOM 640 N N . VAL A 1 84 ? 12.501 -4.065 -7.662 1.00 94.31 84 VAL A N 1
ATOM 641 C CA . VAL A 1 84 ? 13.365 -4.198 -8.836 1.00 94.31 84 VAL A CA 1
ATOM 642 C C . VAL A 1 84 ? 12.483 -4.241 -10.075 1.00 94.31 84 VAL A C 1
ATOM 644 O O . VAL A 1 84 ? 11.484 -4.967 -10.099 1.00 94.31 84 VAL A O 1
ATOM 647 N N . ARG A 1 85 ? 12.834 -3.476 -11.111 1.00 93.50 85 ARG A N 1
ATOM 648 C CA . ARG A 1 85 ? 12.109 -3.471 -12.393 1.00 93.50 85 ARG A CA 1
ATOM 649 C C . ARG A 1 85 ? 12.987 -4.011 -13.508 1.00 93.50 85 ARG A C 1
ATOM 651 O O . ARG A 1 85 ? 14.177 -3.741 -13.535 1.00 93.50 85 ARG A O 1
ATOM 658 N N . LYS A 1 86 ? 12.401 -4.754 -14.437 1.00 93.25 86 LYS A N 1
ATOM 659 C CA . LYS A 1 86 ? 13.041 -5.221 -15.663 1.00 93.25 86 LYS A CA 1
ATOM 660 C C . LYS A 1 86 ? 12.534 -4.375 -16.819 1.00 93.25 86 LYS A C 1
ATOM 662 O O . LYS A 1 86 ? 11.356 -4.456 -17.166 1.00 93.25 86 LYS A O 1
ATOM 667 N N . TYR A 1 87 ? 13.427 -3.621 -17.445 1.00 91.88 87 TYR A N 1
ATOM 668 C CA . TYR A 1 87 ? 13.107 -2.925 -18.684 1.00 91.88 87 TYR A CA 1
ATOM 669 C C . TYR A 1 87 ? 13.395 -3.854 -19.857 1.00 91.88 87 TYR A C 1
ATOM 671 O O . TYR A 1 87 ? 14.464 -4.443 -19.943 1.00 91.88 87 TYR A O 1
ATOM 679 N N . SER A 1 88 ? 12.422 -4.057 -20.734 1.00 89.31 88 SER A N 1
ATOM 680 C CA . SER A 1 88 ? 12.527 -4.909 -21.923 1.00 89.31 88 SER A CA 1
ATOM 681 C C . SER A 1 88 ? 11.680 -4.316 -23.037 1.00 89.31 88 SER A C 1
ATOM 683 O O . SER A 1 88 ? 10.810 -3.481 -22.779 1.00 89.31 88 SER A O 1
ATOM 685 N N . ASP A 1 89 ? 11.866 -4.774 -24.271 1.00 88.81 89 ASP A N 1
ATOM 686 C CA . ASP A 1 89 ? 11.011 -4.343 -25.383 1.00 88.81 89 ASP A CA 1
ATOM 687 C C . ASP A 1 89 ? 9.522 -4.574 -25.101 1.00 88.81 89 ASP A C 1
ATOM 689 O O . ASP A 1 89 ? 8.680 -3.763 -25.484 1.00 88.81 89 ASP A O 1
ATOM 693 N N . LEU A 1 90 ? 9.185 -5.675 -24.420 1.00 86.25 90 LEU A N 1
ATOM 694 C CA . LEU A 1 90 ? 7.805 -5.969 -24.046 1.00 86.25 90 LEU A CA 1
ATOM 695 C C . LEU A 1 90 ? 7.271 -4.973 -23.012 1.00 86.25 90 LEU A C 1
ATOM 697 O O . LEU A 1 90 ? 6.147 -4.507 -23.175 1.00 86.25 90 LEU A O 1
ATOM 701 N N . PHE A 1 91 ? 8.074 -4.627 -21.998 1.00 87.88 91 PHE A N 1
ATOM 702 C CA . PHE A 1 91 ? 7.722 -3.590 -21.024 1.00 87.88 91 PHE A CA 1
ATOM 703 C C . PHE A 1 91 ? 7.390 -2.288 -21.758 1.00 87.88 91 PHE A C 1
ATOM 705 O O . PHE A 1 91 ? 6.273 -1.788 -21.665 1.00 87.88 91 PHE A O 1
ATOM 712 N N . TRP A 1 92 ? 8.307 -1.801 -22.597 1.00 86.25 92 TRP A N 1
ATOM 713 C CA . TRP A 1 92 ? 8.133 -0.520 -23.276 1.00 86.25 92 TRP A CA 1
ATOM 714 C C . TRP A 1 92 ? 6.944 -0.503 -24.235 1.00 86.25 92 TRP A C 1
ATOM 716 O O . TRP A 1 92 ? 6.202 0.473 -24.252 1.00 86.25 92 TRP A O 1
ATOM 726 N N . LYS A 1 93 ? 6.695 -1.582 -24.986 1.00 82.88 93 LYS A N 1
ATOM 727 C CA . LYS A 1 93 ? 5.528 -1.670 -25.885 1.00 82.88 93 LYS A CA 1
ATOM 728 C C . LYS A 1 93 ? 4.192 -1.466 -25.168 1.00 82.88 93 LYS A C 1
ATOM 730 O O . LYS A 1 93 ? 3.238 -1.029 -25.804 1.00 82.88 93 LYS A O 1
ATOM 735 N N . GLN A 1 94 ? 4.113 -1.791 -23.880 1.00 77.12 94 GLN A N 1
ATOM 736 C CA . GLN A 1 94 ? 2.879 -1.713 -23.099 1.00 77.12 94 GLN A CA 1
ATOM 737 C C . GLN A 1 94 ? 2.825 -0.509 -22.158 1.00 77.12 94 GLN A C 1
ATOM 739 O O . GLN A 1 94 ? 1.734 -0.028 -21.867 1.00 77.12 94 GLN A O 1
ATOM 744 N N . THR A 1 95 ? 3.972 0.011 -21.716 1.00 69.88 95 THR A N 1
ATOM 745 C CA . THR A 1 95 ? 4.055 1.135 -20.767 1.00 69.88 95 THR A CA 1
ATOM 746 C C . THR A 1 95 ? 4.363 2.487 -21.415 1.00 69.88 95 THR A C 1
ATOM 748 O O . THR A 1 95 ? 4.410 3.500 -20.715 1.00 69.88 95 THR A O 1
ATOM 751 N N . GLN A 1 96 ? 4.559 2.532 -22.740 1.00 60.75 96 GLN A N 1
ATOM 752 C CA . GLN A 1 96 ? 4.877 3.740 -23.525 1.00 60.75 96 GLN A CA 1
ATOM 753 C C . GLN A 1 96 ? 3.900 4.914 -23.325 1.00 60.75 96 GLN A C 1
ATOM 755 O O . GLN A 1 96 ? 4.209 6.041 -23.701 1.00 60.75 96 GLN A O 1
ATOM 760 N N . SER A 1 97 ? 2.731 4.682 -22.725 1.00 55.50 97 SER A N 1
ATOM 761 C CA . SER A 1 97 ? 1.750 5.723 -22.422 1.00 55.50 97 SER A CA 1
ATOM 762 C C . SER A 1 97 ? 2.136 6.668 -21.279 1.00 55.50 97 SER A C 1
ATOM 764 O O . SER A 1 97 ? 1.547 7.743 -21.203 1.00 55.50 97 SER A O 1
ATOM 766 N N . TRP A 1 98 ? 3.075 6.308 -20.393 1.00 64.81 98 TRP A N 1
ATOM 767 C CA . TRP A 1 98 ? 3.382 7.126 -19.203 1.00 64.81 98 TRP A CA 1
ATOM 768 C C . TRP A 1 98 ? 4.869 7.354 -18.906 1.00 64.81 98 TRP A C 1
ATOM 770 O O . TRP A 1 98 ? 5.175 8.164 -18.034 1.00 64.81 98 TRP A O 1
ATOM 780 N N . THR A 1 99 ? 5.804 6.676 -19.583 1.00 76.69 99 THR A N 1
ATOM 781 C CA . THR A 1 99 ? 7.249 6.935 -19.418 1.00 76.69 99 THR A CA 1
ATOM 782 C C . THR A 1 99 ? 8.089 6.389 -20.587 1.00 76.69 99 THR A C 1
ATOM 784 O O . THR A 1 99 ? 7.581 5.614 -21.401 1.00 76.69 99 THR A O 1
ATOM 787 N N . SER A 1 100 ? 9.372 6.760 -20.672 1.00 86.31 100 SER A N 1
ATOM 788 C CA . SER A 1 100 ? 10.355 6.245 -21.640 1.00 86.31 100 SER A CA 1
ATOM 789 C C . SER A 1 100 ? 11.689 5.883 -20.972 1.00 86.31 100 SER A C 1
ATOM 791 O O . SER A 1 100 ? 11.961 6.305 -19.847 1.00 86.31 100 SER A O 1
ATOM 793 N N . LEU A 1 101 ? 12.547 5.114 -21.657 1.00 89.75 101 LEU A N 1
ATOM 794 C CA . LEU A 1 101 ? 13.879 4.778 -21.135 1.00 89.75 101 LEU A CA 1
ATOM 795 C C . LEU A 1 101 ? 14.744 6.035 -20.965 1.00 89.75 101 LEU A C 1
ATOM 797 O O . LEU A 1 101 ? 15.492 6.139 -19.996 1.00 89.75 101 LEU A O 1
ATOM 801 N N . GLU A 1 102 ? 14.614 7.006 -21.870 1.00 90.50 102 GLU A N 1
ATOM 802 C CA . GLU A 1 102 ? 15.286 8.302 -21.768 1.00 90.50 102 GLU A CA 1
ATOM 803 C C . GLU A 1 102 ? 14.866 9.028 -20.491 1.00 90.50 102 GLU A C 1
ATOM 805 O O . GLU A 1 102 ? 15.735 9.436 -19.726 1.00 90.50 102 GLU A O 1
ATOM 810 N N . GLN A 1 103 ? 13.557 9.103 -20.220 1.00 88.69 103 GLN A N 1
ATOM 811 C CA . GLN A 1 103 ? 13.021 9.722 -19.004 1.00 88.69 103 GLN A CA 1
ATOM 812 C C . GLN A 1 103 ? 13.477 8.991 -17.739 1.00 88.69 103 GLN A C 1
ATOM 814 O O . GLN A 1 103 ? 13.871 9.620 -16.762 1.00 88.69 103 GLN A O 1
ATOM 819 N N . VAL A 1 104 ? 13.485 7.655 -17.752 1.00 89.94 104 VAL A N 1
ATOM 820 C CA . VAL A 1 104 ? 14.004 6.849 -16.635 1.00 89.94 104 VAL A CA 1
ATOM 821 C C . VAL A 1 104 ? 15.496 7.102 -16.394 1.00 89.94 104 VAL A C 1
ATOM 823 O O . VAL A 1 104 ? 15.956 7.014 -15.251 1.00 89.94 104 VAL A O 1
ATOM 826 N N . ASN A 1 105 ? 16.252 7.409 -17.447 1.00 93.44 105 ASN A N 1
ATOM 827 C CA . ASN A 1 105 ? 17.680 7.700 -17.387 1.00 93.44 105 ASN A CA 1
ATOM 828 C C . ASN A 1 105 ? 18.011 9.156 -17.037 1.00 93.44 105 ASN A C 1
ATOM 830 O O . ASN A 1 105 ? 19.185 9.458 -16.799 1.00 93.44 105 ASN A O 1
ATOM 834 N N . GLU A 1 106 ? 17.023 10.049 -16.956 1.00 92.06 106 GLU A N 1
ATOM 835 C CA . GLU A 1 106 ? 17.246 11.440 -16.566 1.00 92.06 106 GLU A CA 1
ATOM 836 C C . GLU A 1 106 ? 17.926 11.519 -15.190 1.00 92.06 106 GLU A C 1
ATOM 838 O O . GLU A 1 106 ? 17.463 10.972 -14.190 1.00 92.06 106 GLU A O 1
ATOM 843 N N . GLY A 1 107 ? 19.080 12.190 -15.141 1.00 88.31 107 GLY A N 1
ATOM 844 C CA . GLY A 1 107 ? 19.850 12.377 -13.909 1.00 88.31 107 GLY A CA 1
ATOM 845 C C . GLY A 1 107 ? 20.631 11.152 -13.419 1.00 88.31 107 GLY A C 1
ATOM 846 O O . GLY A 1 107 ? 21.290 11.245 -12.382 1.00 88.31 107 GLY A O 1
ATOM 847 N N . ARG A 1 108 ? 20.621 10.019 -14.138 1.00 91.12 108 ARG A N 1
ATOM 848 C CA . ARG A 1 108 ? 21.439 8.853 -13.771 1.00 91.12 108 ARG A CA 1
ATOM 849 C C . ARG A 1 108 ? 22.902 9.056 -14.155 1.00 91.12 108 ARG A C 1
ATOM 851 O O . ARG A 1 108 ? 23.217 9.422 -15.282 1.00 91.12 108 ARG A O 1
ATOM 858 N N . ALA A 1 109 ? 23.806 8.727 -13.233 1.00 91.38 109 ALA A N 1
ATOM 859 C CA . ALA A 1 109 ? 25.240 8.669 -13.527 1.00 91.38 109 ALA A CA 1
ATOM 860 C C . ALA A 1 109 ? 25.588 7.518 -14.490 1.00 91.38 109 ALA A C 1
ATOM 862 O O . ALA A 1 109 ? 26.500 7.644 -15.302 1.00 91.38 109 ALA A O 1
ATOM 863 N N . LEU A 1 110 ? 24.848 6.408 -14.394 1.00 92.00 110 LEU A N 1
ATOM 864 C CA . LEU A 1 110 ? 24.946 5.250 -15.278 1.00 92.00 110 LEU A CA 1
ATOM 865 C C . LEU A 1 110 ? 23.575 5.020 -15.926 1.00 92.00 110 LEU A C 1
ATOM 867 O O . LEU A 1 110 ? 22.657 4.559 -15.239 1.00 92.00 110 LEU A O 1
ATOM 871 N N . PRO A 1 111 ? 23.408 5.387 -17.208 1.00 95.06 111 PRO A N 1
ATOM 872 C CA . PRO A 1 111 ? 22.180 5.123 -17.941 1.00 95.06 111 PRO A CA 1
ATOM 873 C C . PRO A 1 111 ? 21.934 3.618 -18.067 1.00 95.06 111 PRO A C 1
ATOM 875 O O . PRO A 1 111 ? 22.847 2.863 -18.397 1.00 95.06 111 PRO A O 1
ATOM 878 N N . LEU A 1 112 ? 20.695 3.205 -17.830 1.00 95.19 112 LEU A N 1
ATOM 879 C CA . LEU A 1 112 ? 20.212 1.860 -18.100 1.00 95.19 112 LEU A CA 1
ATOM 880 C C . LEU A 1 112 ? 20.022 1.646 -19.599 1.00 95.19 112 LEU A C 1
ATOM 882 O O . LEU A 1 112 ? 19.632 2.558 -20.336 1.00 95.19 112 LEU A O 1
ATOM 886 N N . GLN A 1 113 ? 20.237 0.415 -20.030 1.00 94.94 113 GLN A N 1
ATOM 887 C CA . GLN A 1 113 ? 19.952 -0.064 -21.370 1.00 94.94 113 GLN A CA 1
ATOM 888 C C . GLN A 1 113 ? 18.649 -0.861 -21.397 1.00 94.94 113 GLN A C 1
ATOM 890 O O . GLN A 1 113 ? 18.105 -1.281 -20.369 1.00 94.94 113 GLN A O 1
ATOM 895 N N . ILE A 1 114 ? 18.137 -1.082 -22.610 1.00 92.19 114 ILE A N 1
ATOM 896 C CA . ILE A 1 114 ? 17.133 -2.123 -22.806 1.00 92.19 114 ILE A CA 1
ATOM 897 C C . ILE A 1 114 ? 17.743 -3.430 -22.316 1.00 92.19 114 ILE A C 1
ATOM 899 O O . ILE A 1 114 ? 18.909 -3.732 -22.543 1.00 92.19 114 ILE A O 1
ATOM 903 N N . ASP A 1 115 ? 16.911 -4.178 -21.626 1.00 92.69 115 ASP A N 1
ATOM 904 C CA . ASP A 1 115 ? 17.226 -5.412 -20.959 1.00 92.69 115 ASP A CA 1
ATOM 905 C C . ASP A 1 115 ? 17.870 -5.356 -19.567 1.00 92.69 115 ASP A C 1
ATOM 907 O O . ASP A 1 115 ? 17.931 -6.398 -18.906 1.00 92.69 115 ASP A O 1
ATOM 911 N N . ASP A 1 116 ? 18.156 -4.168 -19.042 1.00 94.81 116 ASP A N 1
ATOM 912 C CA . ASP A 1 116 ? 18.669 -4.023 -17.681 1.00 94.81 116 ASP A CA 1
ATOM 913 C C . ASP A 1 116 ? 17.608 -4.204 -16.583 1.00 94.81 116 ASP A C 1
ATOM 915 O O . ASP A 1 116 ? 16.394 -4.031 -16.772 1.00 94.81 116 ASP A O 1
ATOM 919 N N . TYR A 1 117 ? 18.113 -4.527 -15.389 1.00 94.25 117 TYR A N 1
ATOM 920 C CA . TYR A 1 117 ? 17.372 -4.465 -14.135 1.00 94.25 117 TYR A CA 1
ATOM 921 C C . TYR A 1 117 ? 17.629 -3.130 -13.433 1.00 94.25 117 TYR A C 1
ATOM 923 O O . TYR A 1 117 ? 18.770 -2.730 -13.208 1.00 94.25 117 TYR A O 1
ATOM 931 N N . ASP A 1 118 ? 16.554 -2.466 -13.036 1.00 93.31 118 ASP A N 1
ATOM 932 C CA . ASP A 1 118 ? 16.571 -1.220 -12.291 1.00 93.31 118 ASP A CA 1
ATOM 933 C C . ASP A 1 118 ? 16.353 -1.468 -10.803 1.00 93.31 118 ASP A C 1
ATOM 935 O O . ASP A 1 118 ? 15.258 -1.830 -10.364 1.00 93.31 118 ASP A O 1
ATOM 939 N N . PHE A 1 119 ? 17.410 -1.225 -10.035 1.00 91.69 119 PHE A N 1
ATOM 940 C CA . PHE A 1 119 ? 17.432 -1.342 -8.581 1.00 91.69 119 PHE A CA 1
ATOM 941 C C . PHE A 1 119 ? 17.212 0.002 -7.874 1.00 91.69 119 PHE A C 1
ATOM 943 O O . PHE A 1 119 ? 17.328 0.063 -6.657 1.00 91.69 119 PHE A O 1
ATOM 950 N N . ALA A 1 120 ? 16.887 1.090 -8.586 1.00 87.25 120 ALA A N 1
ATOM 951 C CA . ALA A 1 120 ? 16.723 2.411 -7.967 1.00 87.25 120 ALA A CA 1
ATOM 952 C C . ALA A 1 120 ? 15.624 2.454 -6.885 1.00 87.25 120 ALA A C 1
ATOM 954 O O . ALA A 1 120 ? 15.695 3.266 -5.968 1.00 87.25 120 ALA A O 1
ATOM 955 N N . GLY A 1 121 ? 14.618 1.579 -6.986 1.00 85.88 121 GLY A N 1
ATOM 956 C CA . GLY A 1 121 ? 13.565 1.412 -5.981 1.00 85.88 121 GLY A CA 1
ATOM 957 C C . GLY A 1 121 ? 13.851 0.333 -4.937 1.00 85.88 121 GLY A C 1
ATOM 958 O O . GLY A 1 121 ? 12.923 -0.053 -4.232 1.00 85.88 121 GLY A O 1
ATOM 959 N N . TYR A 1 122 ? 15.073 -0.201 -4.881 1.00 89.69 122 TYR A N 1
ATOM 960 C CA . TYR A 1 122 ? 15.478 -1.281 -3.987 1.00 89.69 122 TYR A CA 1
ATOM 961 C C . TYR A 1 122 ? 16.583 -0.800 -3.043 1.00 89.69 122 TYR A C 1
ATOM 963 O O . TYR A 1 122 ? 17.647 -0.357 -3.476 1.00 89.69 122 TYR A O 1
ATOM 971 N N . THR A 1 123 ? 16.354 -0.927 -1.740 1.00 86.19 123 THR A N 1
ATOM 972 C CA . THR A 1 123 ? 17.353 -0.627 -0.715 1.00 86.19 123 THR A CA 1
ATOM 973 C C . THR A 1 123 ? 18.058 -1.921 -0.327 1.00 86.19 123 THR A C 1
ATOM 975 O O . THR A 1 123 ? 17.414 -2.878 0.069 1.00 86.19 123 THR A O 1
ATOM 978 N N . TRP A 1 124 ? 19.388 -1.981 -0.419 1.00 80.19 124 TRP A N 1
ATOM 979 C CA . TRP A 1 124 ? 20.145 -3.134 0.089 1.00 80.19 124 TRP A CA 1
ATOM 980 C C . TRP A 1 124 ? 20.180 -3.125 1.627 1.00 80.19 124 TRP A C 1
ATOM 982 O O . TRP A 1 124 ? 20.236 -2.044 2.210 1.00 80.19 124 TRP A O 1
ATOM 992 N N . GLU A 1 125 ? 20.208 -4.286 2.295 1.00 63.97 125 GLU A N 1
ATOM 993 C CA . GLU A 1 125 ? 20.178 -4.392 3.773 1.00 63.97 125 GLU A CA 1
ATOM 994 C C . GLU A 1 125 ? 21.250 -3.534 4.471 1.00 63.97 125 GLU A C 1
ATOM 996 O O . GLU A 1 125 ? 20.969 -2.840 5.445 1.00 63.97 125 GLU A O 1
ATOM 1001 N N . ALA A 1 126 ? 22.468 -3.484 3.921 1.00 60.25 126 ALA A N 1
ATOM 1002 C CA . ALA A 1 126 ? 23.557 -2.646 4.444 1.00 60.25 126 ALA A CA 1
ATOM 1003 C C . ALA A 1 126 ? 23.332 -1.128 4.250 1.00 60.25 126 ALA A C 1
ATOM 1005 O O . ALA A 1 126 ? 24.129 -0.304 4.703 1.00 60.25 126 ALA A O 1
ATOM 1006 N N . GLY A 1 127 ? 22.282 -0.751 3.524 1.00 64.00 127 GLY A N 1
ATOM 1007 C CA . GLY A 1 127 ? 21.964 0.606 3.109 1.00 64.00 127 GLY A CA 1
ATOM 1008 C C . GLY A 1 127 ? 20.917 1.304 3.971 1.00 64.00 127 GLY A C 1
ATOM 1009 O O . GLY A 1 127 ? 20.733 2.507 3.787 1.00 64.00 127 GLY A O 1
ATOM 1010 N N . TRP A 1 128 ? 20.237 0.634 4.902 1.00 80.56 128 TRP A N 1
ATOM 1011 C CA . TRP A 1 128 ? 19.280 1.328 5.764 1.00 80.56 128 TRP A CA 1
ATOM 1012 C C . TRP A 1 128 ? 19.923 1.852 7.049 1.00 80.56 128 TRP A C 1
ATOM 1014 O O . TRP A 1 128 ? 20.679 1.167 7.733 1.00 80.56 128 TRP A O 1
ATOM 1024 N N . SER A 1 129 ? 19.576 3.085 7.413 1.00 83.06 129 SER A N 1
ATOM 1025 C CA . SER A 1 129 ? 19.812 3.614 8.753 1.00 83.06 129 SER A CA 1
ATOM 1026 C C . SER A 1 129 ? 18.674 4.558 9.145 1.00 83.06 129 SER A C 1
ATOM 1028 O O . SER A 1 129 ? 18.089 5.201 8.267 1.00 83.06 129 SER A O 1
ATOM 1030 N N . PRO A 1 130 ? 18.373 4.724 10.448 1.00 84.69 130 PRO A N 1
ATOM 1031 C CA . PRO A 1 130 ? 17.363 5.684 10.897 1.00 84.69 130 PRO A CA 1
ATOM 1032 C C . PRO A 1 130 ? 17.599 7.112 10.377 1.00 84.69 130 PRO A C 1
ATOM 1034 O O . PRO A 1 130 ? 16.645 7.843 10.130 1.00 84.69 130 PRO A O 1
ATOM 1037 N N . ALA A 1 131 ? 18.857 7.493 10.132 1.00 87.81 131 ALA A N 1
ATOM 1038 C CA . ALA A 1 131 ? 19.217 8.795 9.574 1.00 87.81 131 ALA A CA 1
ATOM 1039 C C . ALA A 1 131 ? 18.778 8.988 8.108 1.00 87.81 131 ALA A C 1
ATOM 1041 O O . ALA A 1 131 ? 18.619 10.124 7.668 1.00 87.81 131 ALA A O 1
ATOM 1042 N N . ARG A 1 132 ? 18.558 7.907 7.344 1.00 87.88 132 ARG A N 1
ATOM 1043 C CA . ARG A 1 132 ? 18.058 7.969 5.957 1.00 87.88 132 ARG A CA 1
ATOM 1044 C C . ARG A 1 132 ? 16.542 8.107 5.873 1.00 87.88 132 ARG A C 1
ATOM 1046 O O . ARG A 1 132 ? 16.035 8.536 4.837 1.00 87.88 132 ARG A O 1
ATOM 1053 N N . ARG A 1 133 ? 15.822 7.803 6.958 1.00 91.69 133 ARG A N 1
ATOM 1054 C CA . ARG A 1 133 ? 14.356 7.835 6.998 1.00 91.69 133 ARG A CA 1
ATOM 1055 C C . ARG A 1 133 ? 13.762 9.153 6.479 1.00 91.69 133 ARG A C 1
ATOM 1057 O O . ARG A 1 133 ? 12.877 9.060 5.635 1.00 91.69 133 ARG A O 1
ATOM 1064 N N . PRO A 1 134 ? 14.225 10.356 6.882 1.00 94.31 134 PRO A N 1
ATOM 1065 C CA . PRO A 1 134 ? 13.643 11.603 6.380 1.00 94.31 134 PRO A CA 1
ATOM 1066 C C . PRO A 1 134 ? 13.758 11.755 4.858 1.00 94.31 134 PRO A C 1
ATOM 1068 O O . PRO A 1 134 ? 12.814 12.202 4.213 1.00 94.31 134 PRO A O 1
ATOM 1071 N N . ALA A 1 135 ? 14.891 11.351 4.274 1.00 91.94 135 ALA A N 1
ATOM 1072 C CA . ALA A 1 135 ? 15.106 11.420 2.831 1.00 91.94 135 ALA A CA 1
ATOM 1073 C C . ALA A 1 135 ? 14.242 10.398 2.074 1.00 91.94 135 ALA A C 1
ATOM 1075 O O . ALA A 1 135 ? 13.649 10.748 1.057 1.00 91.94 135 ALA A O 1
ATOM 1076 N N . ALA A 1 136 ? 14.126 9.170 2.591 1.00 91.06 136 ALA A N 1
ATOM 1077 C CA . ALA A 1 136 ? 13.265 8.137 2.013 1.00 91.06 136 ALA A CA 1
ATOM 1078 C C . ALA A 1 136 ? 11.785 8.550 2.049 1.00 91.06 136 ALA A C 1
ATOM 1080 O O . ALA A 1 136 ? 11.100 8.496 1.032 1.00 91.06 136 ALA A O 1
ATOM 1081 N N . VAL A 1 137 ? 11.311 9.053 3.194 1.00 95.38 137 VAL A N 1
ATOM 1082 C CA . VAL A 1 137 ? 9.955 9.603 3.331 1.00 95.38 137 VAL A CA 1
ATOM 1083 C C . VAL A 1 137 ? 9.727 10.732 2.327 1.00 95.38 137 VAL A C 1
ATOM 1085 O O . VAL A 1 137 ? 8.762 10.684 1.572 1.00 95.38 137 VAL A O 1
ATOM 1088 N N . ALA A 1 138 ? 10.628 11.717 2.266 1.00 94.94 138 ALA A N 1
ATOM 1089 C CA . ALA A 1 138 ? 10.490 12.845 1.347 1.00 94.94 138 ALA A CA 1
ATOM 1090 C C . ALA A 1 138 ? 10.492 12.411 -0.127 1.00 94.94 138 ALA A C 1
ATOM 1092 O O . ALA A 1 138 ? 9.809 13.030 -0.944 1.00 94.94 138 ALA A O 1
ATOM 1093 N N . PHE A 1 139 ? 11.249 11.366 -0.476 1.00 91.25 139 PHE A N 1
ATOM 1094 C CA . PHE A 1 139 ? 11.219 10.781 -1.811 1.00 91.25 139 PHE A CA 1
ATOM 1095 C C . PHE A 1 139 ? 9.835 10.213 -2.121 1.00 91.25 139 PHE A C 1
ATOM 1097 O O . PHE A 1 139 ? 9.233 10.650 -3.096 1.00 91.25 139 PHE A O 1
ATOM 1104 N N . HIS A 1 140 ? 9.307 9.315 -1.282 1.00 92.00 140 HIS A N 1
ATOM 1105 C CA . HIS A 1 140 ? 7.992 8.704 -1.505 1.00 92.00 140 HIS A CA 1
ATOM 1106 C C . HIS A 1 140 ? 6.853 9.734 -1.479 1.00 92.00 140 HIS A C 1
ATOM 1108 O O . HIS A 1 140 ? 5.945 9.676 -2.299 1.00 92.00 140 HIS A O 1
ATOM 1114 N N . GLU A 1 141 ? 6.899 10.729 -0.593 1.00 95.12 141 GLU A N 1
ATOM 1115 C CA . GLU A 1 141 ? 5.913 11.816 -0.578 1.00 95.12 141 GLU A CA 1
ATOM 1116 C C . GLU A 1 141 ? 5.869 12.563 -1.919 1.00 95.12 141 GLU A C 1
ATOM 1118 O O . GLU A 1 141 ? 4.790 12.808 -2.455 1.00 95.12 141 GLU A O 1
ATOM 1123 N N . ARG A 1 142 ? 7.032 12.896 -2.493 1.00 92.62 142 ARG A N 1
ATOM 1124 C CA . ARG A 1 142 ? 7.120 13.633 -3.764 1.00 92.62 142 ARG A CA 1
ATOM 1125 C C . ARG A 1 142 ? 6.831 12.762 -4.981 1.00 92.62 142 ARG A C 1
ATOM 1127 O O . ARG A 1 142 ? 6.224 13.245 -5.929 1.00 92.62 142 ARG A O 1
ATOM 1134 N N . SER A 1 143 ? 7.307 11.520 -4.980 1.00 88.12 143 SER A N 1
ATOM 1135 C CA . SER A 1 143 ? 7.210 10.613 -6.126 1.00 88.12 143 SER A CA 1
ATOM 1136 C C . SER A 1 143 ? 5.899 9.836 -6.163 1.00 88.12 143 SER A C 1
ATOM 1138 O O . SER A 1 143 ? 5.568 9.289 -7.209 1.00 88.12 143 SER A O 1
ATOM 1140 N N . TRP A 1 144 ? 5.142 9.793 -5.066 1.00 92.69 144 TRP A N 1
ATOM 1141 C CA . TRP A 1 144 ? 3.881 9.061 -4.974 1.00 92.69 144 TRP A CA 1
ATOM 1142 C C . TRP A 1 144 ? 2.736 9.953 -4.495 1.00 92.69 144 TRP A C 1
ATOM 1144 O O . TRP A 1 144 ? 1.863 10.290 -5.289 1.00 92.69 144 TRP A O 1
ATOM 1154 N N . LEU A 1 145 ? 2.743 10.400 -3.235 1.00 95.31 145 LEU A N 1
ATOM 1155 C CA . LEU A 1 145 ? 1.580 11.091 -2.652 1.00 95.31 145 LEU A CA 1
ATOM 1156 C C . LEU A 1 145 ? 1.245 12.408 -3.363 1.00 95.31 145 LEU A C 1
ATOM 1158 O O . LEU A 1 145 ? 0.076 12.689 -3.621 1.00 95.31 145 LEU A O 1
ATOM 1162 N N . ALA A 1 146 ? 2.263 13.186 -3.733 1.00 94.88 146 ALA A N 1
ATOM 1163 C CA . ALA A 1 146 ? 2.101 14.465 -4.420 1.00 94.88 146 ALA A CA 1
ATOM 1164 C C . ALA A 1 146 ? 1.493 14.344 -5.828 1.00 94.88 146 ALA A C 1
ATOM 1166 O O . ALA A 1 146 ? 1.062 15.351 -6.387 1.00 94.88 146 ALA A O 1
ATOM 1167 N N . GLN A 1 147 ? 1.425 13.135 -6.399 1.00 92.62 147 GLN A N 1
ATOM 1168 C CA . GLN A 1 147 ? 0.745 12.906 -7.676 1.00 92.62 147 GLN A CA 1
ATOM 1169 C C . GLN A 1 147 ? -0.789 12.930 -7.553 1.00 92.62 147 GLN A C 1
ATOM 1171 O O . GLN A 1 147 ? -1.480 12.983 -8.566 1.00 92.62 147 GLN A O 1
ATOM 1176 N N . SER A 1 148 ? -1.330 12.905 -6.331 1.00 94.50 148 SER A N 1
ATOM 1177 C CA . SER A 1 148 ? -2.751 13.107 -6.042 1.00 94.50 148 SER A CA 1
ATOM 1178 C C . SER A 1 148 ? -2.929 14.464 -5.357 1.00 94.50 148 SER A C 1
ATOM 1180 O O . SER A 1 148 ? -2.807 14.533 -4.133 1.00 94.50 148 SER A O 1
ATOM 1182 N N . PRO A 1 149 ? -3.194 15.563 -6.093 1.00 94.31 149 PRO A N 1
ATOM 1183 C CA . PRO A 1 149 ? -3.381 16.882 -5.493 1.00 94.31 149 PRO A CA 1
ATOM 1184 C C . PRO A 1 149 ? -4.432 16.883 -4.381 1.00 94.31 149 PRO A C 1
ATOM 1186 O O . PRO A 1 149 ? -4.202 17.471 -3.327 1.00 94.31 149 PRO A O 1
ATOM 1189 N N . THR A 1 150 ? -5.540 16.156 -4.575 1.00 95.19 150 THR A N 1
ATOM 1190 C CA . THR A 1 150 ? -6.623 16.089 -3.586 1.00 95.19 150 THR A CA 1
ATOM 1191 C C . THR A 1 150 ? -6.141 15.527 -2.249 1.00 95.19 150 THR A C 1
ATOM 1193 O O . THR A 1 150 ? -6.399 16.119 -1.200 1.00 95.19 150 THR A O 1
ATOM 1196 N N . PHE A 1 151 ? -5.426 14.397 -2.262 1.00 97.06 151 PHE A N 1
ATOM 1197 C CA . PHE A 1 151 ? -4.906 13.826 -1.020 1.00 97.06 151 PHE A CA 1
ATOM 1198 C C . PHE A 1 151 ? -3.701 14.603 -0.490 1.00 97.06 151 PHE A C 1
ATOM 1200 O O . PHE A 1 151 ? -3.538 14.755 0.718 1.00 97.06 151 PHE A O 1
ATOM 1207 N N . TRP A 1 152 ? -2.853 15.109 -1.380 1.00 97.19 152 TRP A N 1
ATOM 1208 C CA . TRP A 1 152 ? -1.642 15.826 -1.013 1.00 97.19 152 TRP A CA 1
ATOM 1209 C C . TRP A 1 152 ? -1.934 17.090 -0.206 1.00 97.19 152 TRP A C 1
ATOM 1211 O O . TRP A 1 152 ? -1.239 17.363 0.776 1.00 97.19 152 TRP A O 1
ATOM 1221 N N . ASP A 1 153 ? -2.983 17.827 -0.569 1.00 96.31 153 ASP A N 1
ATOM 1222 C CA . ASP A 1 153 ? -3.417 19.007 0.176 1.00 96.31 153 ASP A CA 1
ATOM 1223 C C . ASP A 1 153 ? -3.880 18.644 1.597 1.00 96.31 153 ASP A C 1
ATOM 1225 O O . ASP A 1 153 ? -3.453 19.284 2.563 1.00 96.31 153 ASP A O 1
ATOM 1229 N N . GLU A 1 154 ? -4.664 17.569 1.756 1.00 97.94 154 GLU A N 1
ATOM 1230 C CA . GLU A 1 154 ? -5.038 17.032 3.075 1.00 97.94 154 GLU A CA 1
ATOM 1231 C C . GLU A 1 154 ? -3.792 16.621 3.874 1.00 97.94 154 GLU A C 1
ATOM 1233 O O . GLU A 1 154 ? -3.556 17.121 4.977 1.00 97.94 154 GLU A O 1
ATOM 1238 N N . TYR A 1 155 ? -2.941 15.781 3.287 1.00 98.19 155 TYR A N 1
ATOM 1239 C CA . TYR A 1 155 ? -1.735 15.250 3.917 1.00 98.19 155 TYR A CA 1
ATOM 1240 C C . TYR A 1 155 ? -0.781 16.350 4.406 1.00 98.19 155 TYR A C 1
ATOM 1242 O O . TYR A 1 155 ? -0.174 16.239 5.479 1.00 98.19 155 TYR A O 1
ATOM 1250 N N . ARG A 1 156 ? -0.639 17.429 3.626 1.00 97.50 156 ARG A N 1
ATOM 1251 C CA . ARG A 1 156 ? 0.171 18.596 3.990 1.00 97.50 156 ARG A CA 1
ATOM 1252 C C . ARG A 1 156 ? -0.467 19.446 5.073 1.00 97.50 156 ARG A C 1
ATOM 1254 O O . ARG A 1 156 ? 0.272 19.972 5.902 1.00 97.50 156 ARG A O 1
ATOM 1261 N N . SER A 1 157 ? -1.791 19.592 5.055 1.00 97.00 157 SER A N 1
ATOM 1262 C CA . SER A 1 157 ? -2.509 20.320 6.102 1.00 97.00 157 SER A CA 1
ATOM 1263 C C . SER A 1 157 ? -2.351 19.638 7.462 1.00 97.00 157 SER A C 1
ATOM 1265 O O . SER A 1 157 ? -2.245 20.317 8.479 1.00 97.00 157 SER A O 1
ATOM 1267 N N . GLY A 1 158 ? -2.297 18.299 7.472 1.00 95.81 158 GLY A N 1
ATOM 1268 C CA . GLY A 1 158 ? -2.239 17.514 8.701 1.00 95.81 158 GLY A CA 1
ATOM 1269 C C . GLY A 1 158 ? -3.557 17.496 9.481 1.00 95.81 158 GLY A C 1
ATOM 1270 O O . GLY A 1 158 ? -3.572 16.961 10.584 1.00 95.81 158 GLY A O 1
ATOM 1271 N N . ALA A 1 159 ? -4.633 18.081 8.944 1.00 95.12 159 ALA A N 1
ATOM 1272 C CA . ALA A 1 159 ? -5.845 18.387 9.697 1.00 95.12 159 ALA A CA 1
ATOM 1273 C C . ALA A 1 159 ? -6.569 17.136 10.213 1.00 95.12 159 ALA A C 1
ATOM 1275 O O . ALA A 1 159 ? -7.058 17.145 11.341 1.00 95.12 159 ALA A O 1
ATOM 1276 N N . PHE A 1 160 ? -6.609 16.064 9.416 1.00 98.00 160 PHE A N 1
ATOM 1277 C CA . PHE A 1 160 ? -7.308 14.826 9.771 1.00 98.00 160 PHE A CA 1
ATOM 1278 C C . PHE A 1 160 ? -6.390 13.599 9.893 1.00 98.00 160 PHE A C 1
ATOM 1280 O O . PHE A 1 160 ? -6.863 12.461 9.917 1.00 98.00 160 PHE A O 1
ATOM 1287 N N . GLY A 1 161 ? -5.076 13.801 9.986 1.00 98.12 161 GLY A N 1
ATOM 1288 C CA . GLY A 1 161 ? -4.135 12.701 10.178 1.00 98.12 161 GLY A CA 1
ATOM 1289 C C . GLY A 1 161 ? -4.343 12.034 11.535 1.00 98.12 161 GLY A C 1
ATOM 1290 O O . GLY A 1 161 ? -4.044 12.639 12.559 1.00 98.12 161 GLY A O 1
ATOM 1291 N N . GLY A 1 162 ? -4.815 10.786 11.544 1.00 98.31 162 GLY A N 1
ATOM 1292 C CA . GLY A 1 162 ? -5.112 10.049 12.774 1.00 98.31 162 GLY A CA 1
ATOM 1293 C C . GLY A 1 162 ? -6.272 10.661 13.555 1.00 98.31 162 GLY A C 1
ATOM 1294 O O . GLY A 1 162 ? -6.269 10.611 14.781 1.00 98.31 162 GLY A O 1
ATOM 1295 N N . HIS A 1 163 ? -7.223 11.283 12.851 1.00 98.31 163 HIS A N 1
ATOM 1296 C CA . HIS A 1 163 ? -8.329 12.028 13.452 1.00 98.31 163 HIS A CA 1
ATOM 1297 C C . HIS A 1 163 ? -9.148 11.175 14.423 1.00 98.31 163 HIS A C 1
ATOM 1299 O O . HIS A 1 163 ? -9.419 11.595 15.543 1.00 98.31 163 HIS A O 1
ATOM 1305 N N . TYR A 1 164 ? -9.501 9.961 14.000 1.00 98.38 164 TYR A N 1
ATOM 1306 C CA . TYR A 1 164 ? -10.196 9.000 14.839 1.00 98.38 164 TYR A CA 1
ATOM 1307 C C . TYR A 1 164 ? -9.796 7.578 14.453 1.00 98.38 164 TYR A C 1
ATOM 1309 O O . TYR A 1 164 ? -10.019 7.140 13.322 1.00 98.38 164 TYR A O 1
ATOM 1317 N N . CYS A 1 165 ? -9.229 6.850 15.415 1.00 98.06 165 CYS A N 1
ATOM 1318 C CA . CYS A 1 165 ? -8.961 5.423 15.302 1.00 98.06 165 CYS A CA 1
ATOM 1319 C C . CYS A 1 165 ? -9.850 4.679 16.305 1.00 98.06 165 CYS A C 1
ATOM 1321 O O . CYS A 1 165 ? -9.693 4.889 17.512 1.00 98.06 165 CYS A O 1
ATOM 1323 N N . PRO A 1 166 ? -10.770 3.813 15.854 1.00 97.69 166 PRO A N 1
ATOM 1324 C CA . PRO A 1 166 ? -11.552 2.991 16.766 1.00 97.69 166 PRO A CA 1
ATOM 1325 C C . PRO A 1 166 ? -10.628 2.018 17.508 1.00 97.69 166 PRO A C 1
ATOM 1327 O O . PRO A 1 166 ? -9.567 1.639 17.008 1.00 97.69 166 PRO A O 1
ATOM 1330 N N . ARG A 1 167 ? -11.056 1.546 18.685 1.00 97.88 167 ARG A N 1
ATOM 1331 C CA . ARG A 1 167 ? -10.274 0.582 19.480 1.00 97.88 167 ARG A CA 1
ATOM 1332 C C . ARG A 1 167 ? -9.926 -0.674 18.678 1.00 97.88 167 ARG A C 1
ATOM 1334 O O . ARG A 1 167 ? -8.829 -1.204 18.830 1.00 97.88 167 ARG A O 1
ATOM 1341 N N . ASN A 1 168 ? -10.857 -1.146 17.852 1.00 98.25 168 ASN A N 1
ATOM 1342 C CA . ASN A 1 168 ? -10.664 -2.320 17.014 1.00 98.25 168 ASN A CA 1
ATOM 1343 C C . ASN A 1 168 ? -10.763 -1.936 15.535 1.00 98.25 168 ASN A C 1
ATOM 1345 O O . ASN A 1 168 ? -11.829 -1.550 15.057 1.00 98.25 168 ASN A O 1
ATOM 1349 N N . VAL A 1 169 ? -9.674 -2.112 14.792 1.00 98.69 169 VAL A N 1
ATOM 1350 C CA . VAL A 1 169 ? -9.693 -2.093 13.324 1.00 98.69 169 VAL A CA 1
ATOM 1351 C C . VAL A 1 169 ? -9.522 -3.527 12.846 1.00 98.69 169 VAL A C 1
ATOM 1353 O O . VAL A 1 169 ? -8.471 -4.138 13.050 1.00 98.69 169 VAL A O 1
ATOM 1356 N N . VAL A 1 170 ? -10.572 -4.074 12.245 1.00 98.62 170 VAL A N 1
ATOM 1357 C CA . VAL A 1 170 ? -10.631 -5.449 11.749 1.00 98.62 170 VAL A CA 1
ATOM 1358 C C . VAL A 1 170 ? -10.617 -5.426 10.229 1.00 98.62 170 VAL A C 1
ATOM 1360 O O . VAL A 1 170 ? -11.405 -4.714 9.618 1.00 98.62 170 VAL A O 1
ATOM 1363 N N . VAL A 1 171 ? -9.747 -6.220 9.613 1.00 98.69 171 VAL A N 1
ATOM 1364 C CA . VAL A 1 171 ? -9.629 -6.326 8.155 1.00 98.69 171 VAL A CA 1
ATOM 1365 C C . VAL A 1 171 ? -9.998 -7.738 7.734 1.00 98.69 171 VAL A C 1
ATOM 1367 O O . VAL A 1 171 ? -9.368 -8.697 8.177 1.00 98.69 171 VAL A O 1
ATOM 1370 N N . LEU A 1 172 ? -11.013 -7.871 6.888 1.00 98.38 172 LEU A N 1
ATOM 1371 C CA . LEU A 1 172 ? -11.399 -9.157 6.319 1.00 98.38 172 LEU A CA 1
ATOM 1372 C C . LEU A 1 172 ? -10.617 -9.389 5.030 1.00 98.38 172 LEU A C 1
ATOM 1374 O O . LEU A 1 172 ? -10.635 -8.535 4.145 1.00 98.38 172 LEU A O 1
ATOM 1378 N N . THR A 1 173 ? -9.952 -10.535 4.920 1.00 98.12 173 THR A N 1
ATOM 1379 C CA . THR A 1 173 ? -9.236 -10.939 3.703 1.00 98.12 173 THR A CA 1
ATOM 1380 C C . THR A 1 173 ? -9.641 -12.336 3.260 1.00 98.12 173 THR A C 1
ATOM 1382 O O . THR A 1 173 ? -10.093 -13.164 4.057 1.00 98.12 173 THR A O 1
ATOM 1385 N N . ASP A 1 174 ? -9.435 -12.615 1.983 1.00 96.19 174 ASP A N 1
ATOM 1386 C CA . ASP A 1 174 ? -9.520 -13.949 1.404 1.00 96.19 174 ASP A CA 1
ATOM 1387 C C . ASP A 1 174 ? -8.429 -14.147 0.344 1.00 96.19 174 ASP A C 1
ATOM 1389 O O . ASP A 1 174 ? -7.564 -13.290 0.147 1.00 96.19 174 ASP A O 1
ATOM 1393 N N . ALA A 1 175 ? -8.468 -15.284 -0.352 1.00 95.62 175 ALA A N 1
ATOM 1394 C CA . ALA A 1 175 ? -7.522 -15.582 -1.421 1.00 95.62 175 ALA A CA 1
ATOM 1395 C C . ALA A 1 175 ? -7.597 -14.582 -2.596 1.00 95.62 175 ALA A C 1
ATOM 1397 O O . ALA A 1 175 ? -6.628 -14.457 -3.345 1.00 95.62 175 ALA A O 1
ATOM 1398 N N . GLU A 1 176 ? -8.708 -13.856 -2.739 1.00 96.81 176 GLU A N 1
ATOM 1399 C CA . GLU A 1 176 ? -8.968 -12.894 -3.812 1.00 96.81 176 GLU A CA 1
ATOM 1400 C C . GLU A 1 176 ? -8.570 -11.458 -3.439 1.00 96.81 176 GLU A C 1
ATOM 1402 O O . GLU A 1 176 ? -8.487 -10.590 -4.313 1.00 96.81 176 GLU A O 1
ATOM 1407 N N . THR A 1 177 ? -8.237 -11.198 -2.170 1.00 97.06 177 THR A N 1
ATOM 1408 C CA . THR A 1 177 ? -7.508 -9.994 -1.764 1.00 97.06 177 THR A CA 1
ATOM 1409 C C . THR A 1 177 ? -6.156 -9.971 -2.484 1.00 97.06 177 THR A C 1
ATOM 1411 O O . THR A 1 177 ? -5.249 -10.711 -2.118 1.00 97.06 177 THR A O 1
ATOM 1414 N N . PHE A 1 178 ? -5.983 -9.132 -3.505 1.00 95.25 178 PHE A N 1
ATOM 1415 C CA . PHE A 1 178 ? -4.816 -9.156 -4.401 1.00 95.25 178 PHE A CA 1
ATOM 1416 C C . PHE A 1 178 ? -4.393 -7.736 -4.813 1.00 95.25 178 PHE A C 1
ATOM 1418 O O . PHE A 1 178 ? -5.164 -6.784 -4.682 1.00 95.25 178 PHE A O 1
ATOM 1425 N N . SER A 1 179 ? -3.162 -7.560 -5.305 1.00 93.44 179 SER A N 1
ATOM 1426 C CA . SER A 1 179 ? -2.628 -6.281 -5.802 1.00 93.44 179 SER A CA 1
ATOM 1427 C C . SER A 1 179 ? -2.837 -5.128 -4.801 1.00 93.44 179 SER A C 1
ATOM 1429 O O . SER A 1 179 ? -2.401 -5.229 -3.657 1.00 93.44 179 SER A O 1
ATOM 1431 N N . SER A 1 180 ? -3.524 -4.041 -5.166 1.00 94.00 180 SER A N 1
ATOM 1432 C CA . SER A 1 180 ? -3.822 -2.935 -4.242 1.00 94.00 180 SER A CA 1
ATOM 1433 C C . SER A 1 180 ? -4.677 -3.336 -3.035 1.00 94.00 180 SER A C 1
ATOM 1435 O O . SER A 1 180 ? -4.562 -2.699 -1.988 1.00 94.00 180 SER A O 1
ATOM 1437 N N . GLY A 1 181 ? -5.496 -4.389 -3.141 1.00 96.38 181 GLY A N 1
ATOM 1438 C CA . GLY A 1 181 ? -6.192 -4.970 -1.991 1.00 96.38 181 GLY A CA 1
ATOM 1439 C C . GLY A 1 181 ? -5.202 -5.569 -0.992 1.00 96.38 181 GLY A C 1
ATOM 1440 O O . GLY A 1 181 ? -5.274 -5.280 0.202 1.00 96.38 181 G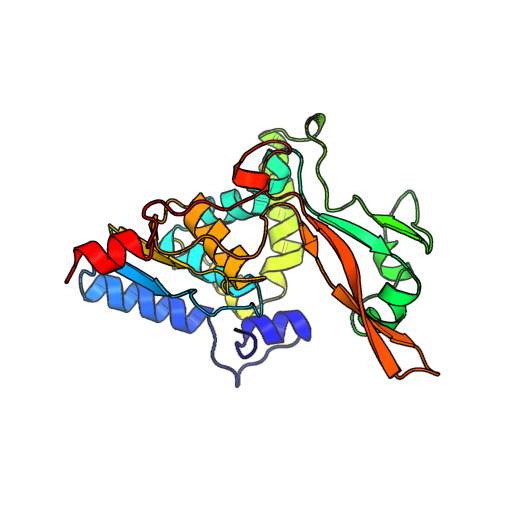LY A O 1
ATOM 1441 N N . PHE A 1 182 ? -4.199 -6.299 -1.490 1.00 97.00 182 PHE A N 1
ATOM 1442 C CA . PHE A 1 182 ? -3.077 -6.768 -0.674 1.00 97.00 182 PHE A CA 1
ATOM 1443 C C . PHE A 1 182 ? -2.265 -5.601 -0.092 1.00 97.00 182 PHE A C 1
ATOM 1445 O O . PHE A 1 182 ? -1.933 -5.620 1.092 1.00 97.00 182 PHE A O 1
ATOM 1452 N N . THR A 1 183 ? -1.964 -4.563 -0.885 1.00 96.06 183 THR A N 1
ATOM 1453 C CA . THR A 1 183 ? -1.227 -3.384 -0.399 1.00 96.06 183 THR A CA 1
ATOM 1454 C C . THR A 1 183 ? -1.939 -2.732 0.784 1.00 96.06 183 THR A C 1
ATOM 1456 O O . THR A 1 183 ? -1.304 -2.484 1.808 1.00 96.06 183 THR A O 1
ATOM 1459 N N . MET A 1 184 ? -3.254 -2.516 0.683 1.00 97.75 184 MET A N 1
ATOM 1460 C CA . MET A 1 184 ? -4.049 -1.960 1.779 1.00 97.75 184 MET A CA 1
ATOM 1461 C C . MET A 1 184 ? -4.051 -2.888 3.003 1.00 97.75 184 MET A C 1
ATOM 1463 O O . MET A 1 184 ? -3.800 -2.419 4.113 1.00 97.75 184 MET A O 1
ATOM 1467 N N . ALA A 1 185 ? -4.250 -4.199 2.817 1.00 98.25 185 ALA A N 1
ATOM 1468 C CA . ALA A 1 185 ? -4.198 -5.172 3.911 1.00 98.25 185 ALA A CA 1
ATOM 1469 C C . ALA A 1 185 ? -2.844 -5.145 4.643 1.00 98.25 185 ALA A C 1
ATOM 1471 O O . ALA A 1 185 ? -2.803 -5.106 5.871 1.00 98.25 185 ALA A O 1
ATOM 1472 N N . ARG A 1 186 ? -1.733 -5.094 3.898 1.00 97.88 186 ARG A N 1
ATOM 1473 C CA . ARG A 1 186 ? -0.376 -4.989 4.450 1.00 97.88 186 ARG A CA 1
ATOM 1474 C C . ARG A 1 186 ? -0.181 -3.702 5.247 1.00 97.88 186 ARG A C 1
ATOM 1476 O O . ARG A 1 186 ? 0.411 -3.743 6.320 1.00 97.88 186 ARG A O 1
ATOM 1483 N N . TYR A 1 187 ? -0.625 -2.564 4.722 1.00 98.19 187 TYR A N 1
ATOM 1484 C CA . TYR A 1 187 ? -0.456 -1.272 5.389 1.00 98.19 187 TYR A CA 1
ATOM 1485 C C . TYR A 1 187 ? -1.206 -1.238 6.717 1.00 98.19 187 TYR A C 1
ATOM 1487 O O . TYR A 1 187 ? -0.639 -0.861 7.739 1.00 98.19 187 TYR A O 1
ATOM 1495 N N . LEU A 1 188 ? -2.453 -1.709 6.716 1.00 98.56 188 LEU A N 1
ATOM 1496 C CA . LEU A 1 188 ? -3.265 -1.814 7.922 1.00 98.56 188 LEU A CA 1
ATOM 1497 C C . LEU A 1 188 ? -2.670 -2.825 8.913 1.00 98.56 188 LEU A C 1
ATOM 1499 O O . LEU A 1 188 ? -2.596 -2.524 10.099 1.00 98.56 188 LEU A O 1
ATOM 1503 N N . TYR A 1 189 ? -2.170 -3.973 8.441 1.00 98.25 189 TYR A N 1
ATOM 1504 C CA . TYR A 1 189 ? -1.448 -4.943 9.275 1.00 98.25 189 TYR A CA 1
ATOM 1505 C C . TYR A 1 189 ? -0.233 -4.307 9.967 1.00 98.25 189 TYR A C 1
ATOM 1507 O O . TYR A 1 189 ? -0.097 -4.395 11.184 1.00 98.25 189 TYR A O 1
ATOM 1515 N N . LEU A 1 190 ? 0.622 -3.609 9.210 1.00 97.88 190 LEU A N 1
ATOM 1516 C CA . LEU A 1 190 ? 1.801 -2.922 9.750 1.00 97.88 190 LEU A CA 1
ATOM 1517 C C . LEU A 1 190 ? 1.437 -1.778 10.709 1.00 97.88 190 LEU A C 1
ATOM 1519 O O . LEU A 1 190 ? 2.217 -1.472 11.608 1.00 97.88 190 LEU A O 1
ATOM 1523 N N . ALA A 1 191 ? 0.267 -1.161 10.534 1.00 98.06 191 ALA A N 1
ATOM 1524 C CA . ALA A 1 191 ? -0.265 -0.136 11.429 1.00 98.06 191 ALA A CA 1
ATOM 1525 C C . ALA A 1 191 ? -0.946 -0.710 12.693 1.00 98.06 191 ALA A C 1
ATOM 1527 O O . ALA A 1 191 ? -1.295 0.053 13.591 1.00 98.06 191 ALA A O 1
ATOM 1528 N N . GLY A 1 192 ? -1.109 -2.036 12.791 1.00 97.50 192 GLY A N 1
ATOM 1529 C CA . GLY A 1 192 ? -1.653 -2.723 13.968 1.00 97.50 192 GLY A CA 1
ATOM 1530 C C . GLY A 1 192 ? -3.105 -3.198 13.845 1.00 97.50 192 GLY A C 1
ATOM 1531 O O . GLY A 1 192 ? -3.715 -3.550 14.853 1.00 97.50 192 GLY A O 1
ATOM 1532 N N . ALA A 1 193 ? -3.685 -3.215 12.643 1.00 98.50 193 ALA A N 1
ATOM 1533 C CA . ALA A 1 193 ? -5.018 -3.768 12.419 1.00 98.50 193 ALA A CA 1
ATOM 1534 C C . ALA A 1 193 ? -5.049 -5.302 12.553 1.00 98.50 193 ALA A C 1
ATOM 1536 O O . ALA A 1 193 ? -4.094 -6.012 12.231 1.00 98.50 193 ALA A O 1
ATOM 1537 N N . THR A 1 194 ? -6.202 -5.833 12.958 1.00 98.62 194 THR A N 1
ATOM 1538 C CA . THR A 1 194 ? -6.436 -7.273 13.091 1.00 98.62 194 THR A CA 1
ATOM 1539 C C . THR A 1 194 ? -6.990 -7.861 11.797 1.00 98.62 194 THR A C 1
ATOM 1541 O O . THR A 1 194 ? -8.157 -7.676 11.466 1.00 98.62 194 THR A O 1
ATOM 1544 N N . LEU A 1 195 ? -6.171 -8.623 11.077 1.00 98.31 195 LEU A N 1
ATOM 1545 C CA . LEU A 1 195 ? -6.606 -9.407 9.916 1.00 98.31 195 LEU A CA 1
ATOM 1546 C C . LEU A 1 195 ? -7.360 -10.693 10.312 1.00 98.31 195 LEU A C 1
ATOM 1548 O O . LEU A 1 195 ? -6.887 -11.456 11.159 1.00 98.31 195 LEU A O 1
ATOM 1552 N N . ILE A 1 196 ? -8.495 -10.955 9.663 1.00 97.44 196 ILE A N 1
ATOM 1553 C CA . ILE A 1 196 ? -9.368 -12.126 9.846 1.00 97.44 196 ILE A CA 1
ATOM 1554 C C . ILE A 1 196 ? -9.736 -12.694 8.471 1.00 97.44 196 ILE A C 1
ATOM 1556 O O . ILE A 1 196 ? -10.019 -11.935 7.550 1.00 97.44 196 ILE A O 1
ATOM 1560 N N . GLY A 1 197 ? -9.795 -14.021 8.336 1.00 95.50 197 GLY A N 1
ATOM 1561 C CA . GLY A 1 197 ? -10.271 -14.670 7.110 1.00 95.50 197 GLY A CA 1
ATOM 1562 C C . GLY A 1 197 ? -9.293 -15.699 6.566 1.00 95.50 197 GLY A C 1
ATOM 1563 O O . GLY A 1 197 ? -8.803 -16.542 7.316 1.00 95.50 197 GLY A O 1
ATOM 1564 N N . THR A 1 198 ? -9.018 -15.646 5.269 1.00 94.81 198 THR A N 1
ATOM 1565 C CA . THR A 1 198 ? -7.981 -16.462 4.622 1.00 94.81 198 THR A CA 1
ATOM 1566 C C . THR A 1 198 ? -6.847 -15.542 4.173 1.00 94.81 198 THR A C 1
ATOM 1568 O O . THR A 1 198 ? -7.123 -14.413 3.755 1.00 94.81 198 THR A O 1
ATOM 1571 N N . PRO A 1 199 ? -5.574 -15.969 4.268 1.00 95.44 199 PRO A N 1
ATOM 1572 C CA . PRO A 1 199 ? -4.484 -15.203 3.688 1.00 95.44 199 PRO A CA 1
ATOM 1573 C C . PRO A 1 199 ? -4.719 -14.898 2.206 1.00 95.44 199 PRO A C 1
ATOM 1575 O O . PRO A 1 199 ? -5.295 -15.708 1.478 1.00 95.44 199 PRO A O 1
ATOM 1578 N N . SER A 1 200 ? -4.231 -13.736 1.781 1.00 95.94 200 SER A N 1
ATOM 1579 C CA . SER A 1 200 ? -4.216 -13.320 0.379 1.00 95.94 200 SER A CA 1
ATOM 1580 C C . SER A 1 200 ? -3.570 -14.376 -0.520 1.00 95.94 200 SER A C 1
ATOM 1582 O O . SER A 1 200 ? -2.569 -14.990 -0.146 1.00 95.94 200 SER A O 1
ATOM 1584 N N . GLY A 1 201 ? -4.091 -14.529 -1.741 1.00 93.50 201 GLY A N 1
ATOM 1585 C CA . GLY A 1 201 ? -3.448 -15.326 -2.787 1.00 93.50 201 GLY A CA 1
ATOM 1586 C C . GLY A 1 201 ? -2.139 -14.715 -3.307 1.00 93.50 201 GLY A C 1
ATOM 1587 O O . GLY A 1 201 ? -1.404 -15.373 -4.043 1.00 93.50 201 GLY A O 1
ATOM 1588 N N . GLN A 1 202 ? -1.826 -13.470 -2.933 1.00 93.69 202 GLN A N 1
ATOM 1589 C CA . GLN A 1 202 ? -0.570 -12.804 -3.254 1.00 93.69 202 GLN A CA 1
ATOM 1590 C C . GLN A 1 202 ? 0.466 -13.023 -2.145 1.00 93.69 202 GLN A C 1
ATOM 1592 O O . GLN A 1 202 ? 0.247 -12.668 -0.986 1.00 93.69 202 GLN A O 1
ATOM 1597 N N . ALA A 1 203 ? 1.644 -13.522 -2.520 1.00 94.62 203 ALA A N 1
ATOM 1598 C CA . ALA A 1 203 ? 2.808 -13.491 -1.640 1.00 94.62 203 ALA A CA 1
ATOM 1599 C C . ALA A 1 203 ? 3.311 -12.050 -1.465 1.00 94.62 203 ALA A C 1
ATOM 1601 O O . ALA A 1 203 ? 3.327 -11.258 -2.416 1.00 94.62 203 ALA A O 1
ATOM 1602 N N . ALA A 1 204 ? 3.751 -11.707 -0.255 1.00 93.12 204 ALA A N 1
ATOM 1603 C CA . ALA A 1 204 ? 4.214 -10.355 0.026 1.00 93.12 204 ALA A CA 1
ATOM 1604 C C . ALA A 1 204 ? 5.478 -10.003 -0.760 1.00 93.12 204 ALA A C 1
ATOM 1606 O O . ALA A 1 204 ? 5.573 -8.907 -1.312 1.00 93.12 204 ALA A O 1
ATOM 1607 N N . ASN A 1 205 ? 6.405 -10.957 -0.859 1.00 95.50 205 ASN A N 1
ATOM 1608 C CA . ASN A 1 205 ? 7.501 -10.890 -1.807 1.00 95.50 205 ASN A CA 1
ATOM 1609 C C . ASN A 1 205 ? 7.079 -11.648 -3.064 1.00 95.50 205 ASN A C 1
ATOM 1611 O O . ASN A 1 205 ? 6.794 -12.846 -3.014 1.00 95.50 205 ASN A O 1
ATOM 1615 N N . SER A 1 206 ? 6.976 -10.949 -4.189 1.00 94.44 206 SER A N 1
ATOM 1616 C CA . SER A 1 206 ? 6.393 -11.532 -5.396 1.00 94.44 206 SER A CA 1
ATOM 1617 C C . SER A 1 206 ? 6.845 -10.844 -6.673 1.00 94.44 206 SER A C 1
ATOM 1619 O O . SER A 1 206 ? 7.288 -9.693 -6.694 1.00 94.44 206 SER A O 1
ATOM 1621 N N . PHE A 1 207 ? 6.716 -11.591 -7.767 1.00 93.56 207 PHE A N 1
ATOM 1622 C CA . PHE A 1 207 ? 6.805 -11.052 -9.112 1.00 93.56 207 PHE A CA 1
ATOM 1623 C C . PHE A 1 207 ? 5.459 -10.438 -9.506 1.00 93.56 207 PHE A C 1
ATOM 1625 O O . PHE A 1 207 ? 4.420 -11.079 -9.367 1.00 93.56 207 PHE A O 1
ATOM 1632 N N . GLY A 1 208 ? 5.482 -9.217 -10.031 1.00 89.38 208 GLY A N 1
ATOM 1633 C CA . GLY A 1 208 ? 4.289 -8.440 -10.364 1.00 89.38 208 GLY A CA 1
ATOM 1634 C C . GLY A 1 208 ? 4.407 -7.680 -11.683 1.00 89.38 208 GLY A C 1
ATOM 1635 O O . GLY A 1 208 ? 5.351 -7.871 -12.454 1.00 89.38 208 GLY A O 1
ATOM 1636 N N . ASN A 1 209 ? 3.427 -6.806 -11.931 1.00 85.50 209 ASN A N 1
ATOM 1637 C CA . ASN A 1 209 ? 3.309 -6.018 -13.163 1.00 85.50 209 ASN A CA 1
ATOM 1638 C C . ASN A 1 209 ? 3.364 -6.894 -14.423 1.00 85.50 209 ASN A C 1
ATOM 1640 O O . ASN A 1 209 ? 4.220 -6.719 -15.297 1.00 85.50 209 ASN A O 1
ATOM 1644 N N . GLY A 1 210 ? 2.448 -7.866 -14.474 1.00 87.69 210 GLY A N 1
ATOM 1645 C CA . GLY A 1 210 ? 2.290 -8.783 -15.596 1.00 87.69 210 GLY A CA 1
ATOM 1646 C C . GLY A 1 210 ? 2.017 -8.036 -16.899 1.00 87.69 210 GLY A C 1
ATOM 1647 O O . GLY A 1 210 ? 1.031 -7.315 -17.006 1.00 87.69 210 GLY A O 1
ATOM 1648 N N . GLN A 1 211 ? 2.894 -8.226 -17.877 1.00 86.94 211 GLN A N 1
ATOM 1649 C CA . GLN A 1 211 ? 2.740 -7.751 -19.245 1.00 86.94 211 GLN A CA 1
ATOM 1650 C C . GLN A 1 211 ? 2.129 -8.866 -20.083 1.00 86.94 211 GLN A C 1
ATOM 1652 O O . GLN A 1 211 ? 2.617 -10.000 -20.054 1.00 86.94 211 GLN A O 1
ATOM 1657 N N . LEU A 1 212 ? 1.061 -8.555 -20.810 1.00 89.00 212 LEU A N 1
ATOM 1658 C CA . LEU A 1 212 ? 0.394 -9.518 -21.682 1.00 89.00 212 LEU A CA 1
ATOM 1659 C C . LEU A 1 212 ? 1.266 -9.776 -22.915 1.00 89.00 212 LEU A C 1
ATOM 1661 O O . LEU A 1 212 ? 1.830 -8.857 -23.493 1.00 89.00 212 LEU A O 1
ATOM 1665 N N . TRP A 1 213 ? 1.360 -11.005 -23.382 1.00 88.50 213 TRP A N 1
ATOM 1666 C CA . TRP A 1 213 ? 1.934 -11.306 -24.686 1.00 88.50 213 TRP A CA 1
ATOM 1667 C C . TRP A 1 213 ? 1.003 -12.242 -25.441 1.00 88.50 213 TRP A C 1
ATOM 1669 O O . TRP A 1 213 ? 0.219 -12.973 -24.841 1.00 88.50 213 TRP A O 1
ATOM 1679 N N . HIS A 1 214 ? 1.094 -12.205 -26.768 1.00 90.81 214 HIS A N 1
ATOM 1680 C CA . HIS A 1 214 ? 0.237 -12.970 -27.665 1.00 90.81 214 HIS A CA 1
ATOM 1681 C C . HIS A 1 214 ? 1.073 -13.585 -28.792 1.00 90.81 214 HIS A C 1
ATOM 1683 O O . HIS A 1 214 ? 1.823 -12.885 -29.478 1.00 90.81 214 HIS A O 1
ATOM 1689 N N . LEU A 1 215 ? 0.906 -14.884 -29.039 1.00 90.88 215 LEU A N 1
ATOM 1690 C CA . LEU A 1 215 ? 1.513 -15.578 -30.175 1.00 90.88 215 LEU A CA 1
ATOM 1691 C C . LEU A 1 215 ? 0.636 -15.443 -31.422 1.00 90.88 215 LEU A C 1
ATOM 1693 O O . LEU A 1 215 ? -0.421 -16.060 -31.533 1.00 90.88 215 LEU A O 1
ATOM 1697 N N . HIS A 1 216 ? 1.113 -14.669 -32.400 1.00 88.62 216 HIS A N 1
ATOM 1698 C CA . HIS A 1 216 ? 0.356 -14.274 -33.598 1.00 88.62 216 HIS A CA 1
ATOM 1699 C C . HIS A 1 216 ? -0.289 -15.425 -34.385 1.00 88.62 216 HIS A C 1
ATOM 1701 O O . HIS A 1 216 ? -1.350 -15.230 -34.968 1.00 88.62 216 HIS A O 1
ATOM 1707 N N . HIS A 1 217 ? 0.332 -16.606 -34.416 1.00 94.19 217 HIS A N 1
ATOM 1708 C CA . HIS A 1 217 ? -0.135 -17.726 -35.239 1.00 94.19 217 HIS A CA 1
ATOM 1709 C C . HIS A 1 217 ? -1.041 -18.718 -34.507 1.00 94.19 217 HIS A C 1
ATOM 1711 O O . HIS A 1 217 ? -1.756 -19.467 -35.165 1.00 94.19 217 HIS A O 1
ATOM 1717 N N . THR A 1 218 ? -1.008 -18.752 -33.173 1.00 95.56 218 THR A N 1
ATOM 1718 C CA . THR A 1 218 ? -1.786 -19.716 -32.378 1.00 95.56 218 THR A CA 1
ATOM 1719 C C . THR A 1 218 ? -2.912 -19.067 -31.587 1.00 95.56 218 THR A C 1
ATOM 1721 O O . THR A 1 218 ? -3.824 -19.771 -31.168 1.00 95.56 218 THR A O 1
ATOM 1724 N N . GLY A 1 219 ? -2.852 -17.752 -31.357 1.00 92.69 219 GLY A N 1
ATOM 1725 C CA . GLY A 1 219 ? -3.790 -17.063 -30.472 1.00 92.69 219 GLY A CA 1
ATOM 1726 C C . GLY A 1 219 ? -3.528 -17.315 -28.986 1.00 92.69 219 GLY A C 1
ATOM 1727 O O . GLY A 1 219 ? -4.326 -16.909 -28.150 1.00 92.69 219 GLY A O 1
ATOM 1728 N N . ILE A 1 220 ? -2.441 -18.017 -28.642 1.00 95.81 220 ILE A N 1
ATOM 1729 C CA . ILE A 1 220 ? -2.088 -18.268 -27.244 1.00 95.81 220 ILE A CA 1
ATOM 1730 C C . ILE A 1 220 ? -1.615 -16.960 -26.622 1.00 95.81 220 ILE A C 1
ATOM 1732 O O . ILE A 1 220 ? -0.707 -16.304 -27.142 1.00 95.81 220 ILE A O 1
ATOM 1736 N N . GLU A 1 221 ? -2.201 -16.646 -25.477 1.00 94.19 221 GLU A N 1
ATOM 1737 C CA . GLU A 1 221 ? -1.845 -15.506 -24.651 1.00 94.19 221 GLU A CA 1
ATOM 1738 C C . GLU A 1 221 ? -1.220 -15.969 -23.339 1.00 94.19 221 GLU A C 1
ATOM 1740 O O . GLU A 1 221 ? -1.487 -17.064 -22.838 1.00 94.19 221 GLU A O 1
ATOM 1745 N N . GLY A 1 222 ? -0.389 -15.110 -22.768 1.00 92.38 222 GLY A N 1
ATOM 1746 C CA . GLY A 1 222 ? 0.161 -15.310 -21.441 1.00 92.38 222 GLY A CA 1
ATOM 1747 C C . GLY A 1 222 ? 0.616 -13.997 -20.838 1.00 92.38 222 GLY A C 1
ATOM 1748 O O . GLY A 1 222 ? 0.623 -12.956 -21.490 1.00 92.38 222 GLY A O 1
ATOM 1749 N N . THR A 1 223 ? 1.001 -14.044 -19.571 1.00 91.81 223 THR A N 1
ATOM 1750 C CA . THR A 1 223 ? 1.538 -12.887 -18.862 1.00 91.81 223 THR A CA 1
ATOM 1751 C C . THR A 1 223 ? 2.961 -13.165 -18.410 1.00 91.81 223 THR A C 1
ATOM 1753 O O . THR A 1 223 ? 3.330 -14.300 -18.109 1.00 91.81 223 THR A O 1
ATOM 1756 N N . VAL A 1 224 ? 3.789 -12.124 -18.389 1.00 91.94 224 VAL A N 1
ATOM 1757 C CA . VAL A 1 224 ? 5.138 -12.179 -17.821 1.00 91.94 224 VAL A CA 1
ATOM 1758 C C . VAL A 1 224 ? 5.354 -10.989 -16.903 1.00 91.94 224 VAL A C 1
ATOM 1760 O O . VAL A 1 224 ? 5.070 -9.849 -17.260 1.00 91.94 224 VAL A O 1
ATOM 1763 N N . SER A 1 225 ? 5.833 -11.250 -15.696 1.00 92.44 225 SER A N 1
ATOM 1764 C CA . SER A 1 225 ? 6.092 -10.206 -14.709 1.00 92.44 225 SER A CA 1
ATOM 1765 C C . SER A 1 225 ? 7.311 -9.372 -15.091 1.00 92.44 225 SER A C 1
ATOM 1767 O O . SER A 1 225 ? 8.324 -9.906 -15.539 1.00 92.44 225 SER A O 1
ATOM 1769 N N . THR A 1 226 ? 7.233 -8.062 -14.870 1.00 92.00 226 THR A N 1
ATOM 1770 C CA . THR A 1 226 ? 8.349 -7.127 -15.116 1.00 92.00 226 THR A CA 1
ATOM 1771 C C . THR A 1 226 ? 8.925 -6.536 -13.845 1.00 92.00 226 THR A C 1
ATOM 1773 O O . THR A 1 226 ? 9.907 -5.801 -13.899 1.00 92.00 226 THR A O 1
ATOM 1776 N N . THR A 1 227 ? 8.360 -6.857 -12.684 1.00 92.25 227 THR A N 1
ATOM 1777 C CA . THR A 1 227 ? 8.885 -6.377 -11.408 1.00 92.25 227 THR A CA 1
ATOM 1778 C C . THR A 1 227 ? 8.998 -7.496 -10.399 1.00 92.25 227 THR A C 1
ATOM 1780 O O . THR A 1 227 ? 8.167 -8.400 -10.384 1.00 92.25 227 THR A O 1
ATOM 1783 N N . TYR A 1 228 ? 9.977 -7.383 -9.513 1.00 94.81 228 TYR A N 1
ATOM 1784 C CA . TYR A 1 228 ? 10.060 -8.156 -8.282 1.00 94.81 228 TYR A CA 1
ATOM 1785 C C . TYR A 1 228 ? 9.966 -7.190 -7.103 1.00 94.81 228 TYR A C 1
ATOM 1787 O O . TYR A 1 228 ? 10.619 -6.145 -7.102 1.00 94.81 228 TYR A O 1
ATOM 1795 N N . SER A 1 229 ? 9.108 -7.490 -6.135 1.00 94.38 229 SER A N 1
ATOM 1796 C CA . SER A 1 229 ? 8.923 -6.682 -4.930 1.00 94.38 229 SER A CA 1
ATOM 1797 C C . SER A 1 229 ? 9.314 -7.478 -3.696 1.00 94.38 229 SER A C 1
ATOM 1799 O O . SER A 1 229 ? 8.876 -8.612 -3.535 1.00 94.38 229 SER A O 1
ATOM 1801 N N . VAL A 1 230 ? 10.097 -6.856 -2.819 1.00 95.06 230 VAL A N 1
ATOM 1802 C CA . VAL A 1 230 ? 10.476 -7.353 -1.494 1.00 95.06 230 VAL A CA 1
ATOM 1803 C C . VAL A 1 230 ? 9.835 -6.431 -0.468 1.00 95.06 230 VAL A C 1
ATOM 1805 O O . VAL A 1 230 ? 10.247 -5.285 -0.295 1.00 95.06 230 VAL A O 1
ATOM 1808 N N . MET A 1 231 ? 8.771 -6.911 0.168 1.00 94.31 231 MET A N 1
ATOM 1809 C CA . MET A 1 231 ? 7.954 -6.145 1.110 1.00 94.31 231 MET A CA 1
ATOM 1810 C C . MET A 1 231 ? 8.187 -6.535 2.573 1.00 94.31 231 MET A C 1
ATOM 1812 O O . MET A 1 231 ? 7.802 -5.761 3.456 1.00 94.31 231 MET A O 1
ATOM 1816 N N . PHE A 1 232 ? 8.799 -7.701 2.803 1.00 95.06 232 PHE A N 1
ATOM 1817 C CA . PHE A 1 232 ? 9.251 -8.241 4.087 1.00 95.06 232 PHE A CA 1
ATOM 1818 C C . PHE A 1 232 ? 10.628 -8.912 3.930 1.00 95.06 232 PHE A C 1
ATOM 1820 O O . PHE A 1 232 ? 10.996 -9.252 2.801 1.00 95.06 232 PHE A O 1
ATOM 1827 N N . PRO A 1 233 ? 11.377 -9.130 5.033 1.00 92.25 233 PRO A N 1
ATOM 1828 C CA . PRO A 1 233 ? 12.696 -9.762 4.986 1.00 92.25 233 PRO A CA 1
ATOM 1829 C C . PRO A 1 233 ? 12.676 -11.100 4.245 1.00 92.25 233 PRO A C 1
ATOM 1831 O O . PRO A 1 233 ? 11.803 -11.940 4.499 1.00 92.25 233 PRO A 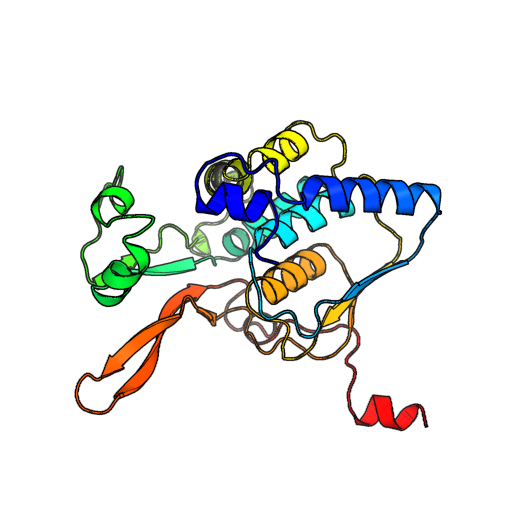O 1
ATOM 1834 N N . GLU A 1 234 ? 13.635 -11.313 3.346 1.00 88.62 234 GLU A N 1
ATOM 1835 C CA . GLU A 1 234 ? 13.753 -12.580 2.628 1.00 88.62 234 GLU A CA 1
ATOM 1836 C C . GLU A 1 234 ? 13.952 -13.755 3.602 1.00 88.62 234 GLU A C 1
ATOM 1838 O O . GLU A 1 234 ? 14.555 -13.626 4.665 1.00 88.62 234 GLU A O 1
ATOM 1843 N N . GLY A 1 235 ? 13.371 -14.911 3.273 1.00 88.31 235 GLY A N 1
ATOM 1844 C CA . GLY A 1 235 ? 13.397 -16.099 4.134 1.00 88.31 235 GLY A CA 1
ATOM 1845 C C . GLY A 1 235 ? 12.429 -16.075 5.325 1.00 88.31 235 GLY A C 1
ATOM 1846 O O . GLY A 1 235 ? 12.240 -17.117 5.949 1.00 88.31 235 GLY A O 1
ATOM 1847 N N . SER A 1 236 ? 11.775 -14.947 5.625 1.00 92.50 236 SER A N 1
ATOM 1848 C CA . SER A 1 236 ? 10.721 -14.897 6.648 1.00 92.50 236 SER A CA 1
ATOM 1849 C C . SER A 1 236 ? 9.406 -15.521 6.162 1.00 92.50 236 SER A C 1
ATOM 1851 O O . SER A 1 236 ? 9.093 -15.495 4.970 1.00 92.50 236 SER A O 1
ATOM 1853 N N . ASP A 1 237 ? 8.577 -16.015 7.086 1.00 93.69 237 ASP A N 1
ATOM 1854 C CA . ASP A 1 237 ? 7.222 -16.483 6.747 1.00 93.69 237 ASP A CA 1
ATOM 1855 C C . ASP A 1 237 ? 6.371 -15.358 6.133 1.00 93.69 237 ASP A C 1
ATOM 1857 O O . ASP A 1 237 ? 5.616 -15.590 5.187 1.00 93.69 237 ASP A O 1
ATOM 1861 N N . LEU A 1 238 ? 6.580 -14.119 6.598 1.00 93.75 238 LEU A N 1
ATOM 1862 C CA . LEU A 1 238 ? 5.918 -12.914 6.089 1.00 93.75 238 LEU A CA 1
ATOM 1863 C C . LEU A 1 238 ? 6.243 -12.627 4.620 1.00 93.75 238 LEU A C 1
ATOM 1865 O O . LEU A 1 238 ? 5.408 -12.064 3.916 1.00 93.75 238 LEU A O 1
ATOM 1869 N N . ALA A 1 239 ? 7.423 -13.024 4.132 1.00 94.12 239 ALA A N 1
ATOM 1870 C CA . ALA A 1 239 ? 7.759 -12.898 2.715 1.00 94.12 239 ALA A CA 1
ATOM 1871 C C . ALA A 1 239 ? 6.863 -13.780 1.834 1.00 94.12 239 ALA A C 1
ATOM 1873 O O . ALA A 1 239 ? 6.572 -13.424 0.693 1.00 94.12 239 ALA A O 1
ATOM 1874 N N . ARG A 1 240 ? 6.410 -14.924 2.359 1.00 94.38 240 ARG A N 1
ATOM 1875 C CA . ARG A 1 240 ? 5.627 -15.914 1.610 1.00 94.38 240 ARG A CA 1
ATOM 1876 C C . ARG A 1 240 ? 4.132 -15.672 1.728 1.00 94.38 240 ARG A C 1
ATOM 1878 O O . ARG A 1 240 ? 3.422 -15.815 0.740 1.00 94.38 240 ARG A O 1
ATOM 1885 N N . VAL A 1 241 ? 3.661 -15.340 2.926 1.00 94.81 241 VAL A N 1
ATOM 1886 C CA . VAL A 1 241 ? 2.236 -15.206 3.234 1.00 94.81 241 VAL A CA 1
ATOM 1887 C C . VAL A 1 241 ? 2.057 -14.074 4.239 1.00 94.81 241 VAL A C 1
ATOM 1889 O O . VAL A 1 241 ? 2.690 -14.081 5.290 1.00 94.81 241 VAL A O 1
ATOM 1892 N N . LEU A 1 242 ? 1.162 -13.124 3.950 1.00 95.00 242 LEU A N 1
ATOM 1893 C CA . LEU A 1 242 ? 0.697 -12.174 4.962 1.00 95.00 242 LEU A CA 1
ATOM 1894 C C . LEU A 1 242 ? -0.279 -12.910 5.898 1.00 95.00 242 LEU A C 1
ATOM 1896 O O . LEU A 1 242 ? -1.347 -13.327 5.439 1.00 95.00 242 LEU A O 1
ATOM 1900 N N . PRO A 1 243 ? 0.066 -13.124 7.179 1.00 93.81 243 PRO A N 1
ATOM 1901 C CA . PRO A 1 243 ? -0.748 -13.925 8.072 1.00 93.81 243 PRO A CA 1
ATOM 1902 C C . PRO A 1 243 ? -2.027 -13.186 8.460 1.00 93.81 243 PRO A C 1
ATOM 1904 O O . PRO A 1 243 ? -2.064 -11.963 8.595 1.00 93.81 243 PRO A O 1
ATOM 1907 N N . VAL A 1 244 ? -3.071 -13.969 8.713 1.00 95.81 244 VAL A N 1
ATOM 1908 C CA . VAL A 1 244 ? -4.278 -13.513 9.403 1.00 95.81 244 VAL A CA 1
ATOM 1909 C C . VAL A 1 244 ? -4.164 -13.882 10.881 1.00 95.81 244 VAL A C 1
ATOM 1911 O O . VAL A 1 244 ? -3.676 -14.959 11.220 1.00 95.81 244 VAL A O 1
ATOM 1914 N N . HIS A 1 245 ? -4.630 -13.010 11.773 1.00 96.69 245 HIS A N 1
ATOM 1915 C CA . HIS A 1 245 ? -4.627 -13.270 13.216 1.00 96.69 245 HIS A CA 1
ATOM 1916 C C . HIS A 1 245 ? -5.672 -14.323 13.589 1.00 96.69 245 HIS A C 1
ATOM 1918 O O . HIS A 1 245 ? -5.452 -15.146 14.474 1.00 96.69 245 HIS A O 1
ATOM 1924 N N . TYR A 1 246 ? -6.807 -14.312 12.884 1.00 95.00 246 TYR A N 1
ATOM 1925 C CA . TYR A 1 246 ? -7.891 -15.266 13.082 1.00 95.00 246 TYR A CA 1
ATOM 1926 C C . TYR A 1 246 ? -8.253 -15.932 11.752 1.00 95.00 246 TYR A C 1
ATOM 1928 O O . TYR A 1 246 ? -9.076 -15.393 11.004 1.00 95.00 246 TYR A O 1
ATOM 1936 N N . PRO A 1 247 ? -7.676 -17.107 11.441 1.00 93.12 247 PRO A N 1
ATOM 1937 C CA . PRO A 1 247 ? -8.061 -17.842 10.250 1.00 93.12 247 PRO A CA 1
ATOM 1938 C C . PRO A 1 247 ? -9.528 -18.278 10.340 1.00 93.12 247 PRO A C 1
ATOM 1940 O O . PRO A 1 247 ? -9.996 -18.732 11.393 1.00 93.12 247 PRO A O 1
ATOM 1943 N N . LEU A 1 248 ? -10.255 -18.118 9.235 1.00 88.19 248 LEU A N 1
ATOM 1944 C CA . LEU A 1 248 ? -11.593 -18.667 9.027 1.00 88.19 248 LEU A CA 1
ATOM 1945 C C . LEU A 1 248 ? -11.462 -19.879 8.106 1.00 88.19 248 LEU A C 1
ATOM 1947 O O . LEU A 1 248 ? -11.409 -19.743 6.888 1.00 88.19 248 LEU A O 1
ATOM 1951 N N . THR A 1 249 ? -11.341 -21.060 8.707 1.00 85.00 249 THR A N 1
ATOM 1952 C CA . THR A 1 249 ? -11.253 -22.329 7.975 1.00 85.00 249 THR A CA 1
ATOM 1953 C C . THR A 1 249 ? -12.627 -22.984 7.855 1.00 85.00 249 THR A C 1
ATOM 1955 O O . THR A 1 249 ? -13.555 -22.631 8.589 1.00 85.00 249 THR A O 1
ATOM 1958 N N . LEU A 1 250 ? -12.760 -23.964 6.956 1.00 81.06 250 LEU A N 1
ATOM 1959 C CA . LEU A 1 250 ? -13.988 -24.756 6.841 1.00 81.06 250 LEU A CA 1
ATOM 1960 C C . LEU A 1 250 ? -14.305 -25.496 8.146 1.00 81.06 250 LEU A C 1
ATOM 1962 O O . LEU A 1 250 ? -15.464 -25.560 8.539 1.00 81.06 250 LEU A O 1
ATOM 1966 N N . GLU A 1 251 ? -13.292 -25.987 8.861 1.00 86.00 251 GLU A N 1
ATOM 1967 C CA . GLU A 1 251 ? -13.459 -26.632 10.168 1.00 86.00 251 GLU A CA 1
ATOM 1968 C C . GLU A 1 251 ? -14.002 -25.648 11.206 1.00 86.00 251 GLU A C 1
ATOM 1970 O O . GLU A 1 251 ? -14.892 -25.985 11.986 1.00 86.00 251 GLU A O 1
ATOM 1975 N N . LYS A 1 252 ? -13.498 -24.408 11.198 1.00 85.19 252 LYS A N 1
ATOM 1976 C CA . LYS A 1 252 ? -13.987 -23.361 12.093 1.00 85.19 252 LYS A CA 1
ATOM 1977 C C . LYS A 1 252 ? -15.420 -22.966 11.747 1.00 85.19 252 LYS A C 1
ATOM 1979 O O . LYS A 1 252 ? -16.218 -22.812 12.663 1.00 85.19 252 LYS A O 1
ATOM 1984 N N . LEU A 1 253 ? -15.767 -22.864 10.462 1.00 81.44 253 LEU A N 1
ATOM 1985 C CA . LEU A 1 253 ? -17.150 -22.648 10.029 1.00 81.44 253 LEU A CA 1
ATOM 1986 C C . LEU A 1 253 ? -18.063 -23.786 10.511 1.00 81.44 253 LEU A C 1
ATOM 1988 O O . LEU A 1 253 ? -19.075 -23.512 11.145 1.00 81.44 253 LEU A O 1
ATOM 1992 N N . ALA A 1 254 ? -17.660 -25.043 10.303 1.00 87.50 254 ALA A N 1
ATOM 1993 C CA . ALA A 1 254 ? -18.410 -26.226 10.734 1.00 87.50 254 ALA A CA 1
ATOM 1994 C C . ALA A 1 254 ? -18.590 -26.314 12.261 1.00 87.50 254 ALA A C 1
ATOM 1996 O O . ALA A 1 254 ? -19.523 -26.954 12.738 1.00 87.50 254 ALA A O 1
ATOM 1997 N N . SER A 1 255 ? -17.726 -25.661 13.047 1.00 90.38 255 SER A N 1
ATOM 1998 C CA . SER A 1 255 ? -17.878 -25.590 14.506 1.00 90.38 255 SER A CA 1
ATOM 1999 C C . SER A 1 255 ? -19.032 -24.690 14.974 1.00 90.38 255 SER A C 1
ATOM 2001 O O . SER A 1 255 ? -19.411 -24.763 16.142 1.00 90.38 255 SER A O 1
ATOM 2003 N N . TYR A 1 256 ? -19.599 -23.864 14.083 1.00 82.69 256 TYR A N 1
ATOM 2004 C CA . TYR A 1 256 ? -20.701 -22.947 14.396 1.00 82.69 256 TYR A CA 1
ATOM 2005 C C . TYR A 1 256 ? -22.105 -23.499 14.080 1.00 82.69 256 TYR A C 1
ATOM 2007 O O . TYR A 1 256 ? -23.080 -22.821 14.411 1.00 82.69 256 TYR A O 1
ATOM 2015 N N . GLY A 1 257 ? -22.223 -24.719 13.535 1.00 60.19 257 GLY A N 1
ATOM 2016 C CA . GLY A 1 257 ? -23.499 -25.413 13.276 1.00 60.19 257 GLY A CA 1
ATOM 2017 C C . GLY A 1 257 ? -23.929 -25.387 11.818 1.00 60.19 257 GLY A C 1
ATOM 2018 O O . GLY A 1 257 ? -25.157 -25.321 11.593 1.00 60.19 257 GLY A O 1
#

Foldseek 3Di:
DAQAQQNVLLVPVDGDVVTHHLLVVLLVVQVVCVVVVPQEDEAELALVLEH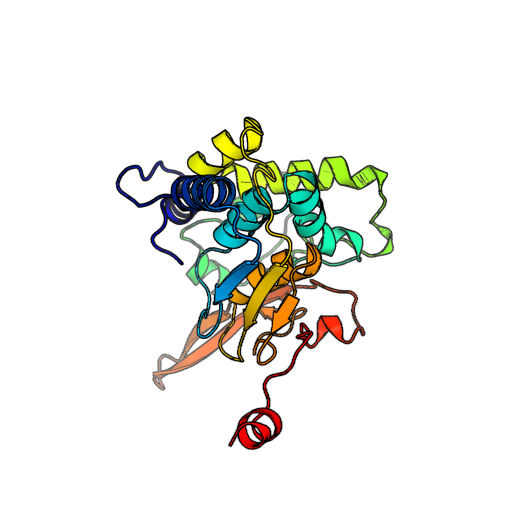DLVSLLSNCQLAQNDVLSLCLQCVQLQQQWFKKFFAAPLCCVPVVVPDDQVRVQVPPPDRDDHGDIDCVGTHGRVRDDPVCSVVSSVCCCVVPVVSRVVRNVVNVVSPRGNVHHRNAYEYEYDQNCHYSSVSSVSSCVSSPHAYEEYWYVDFQFDFDDWRWDADPPPRDIDTDGGMTTQSDHPPDPSRGIPDGPHYDDPVNVVVVD